Protein AF-A0A314XZY5-F1 (afdb_monomer_lite)

pLDDT: mean 74.32, std 22.96, range [25.03, 97.31]

Secondary structure (DSSP, 8-state):
-------------HHHHHHHHHHHHHHHHHHHHHHHHHHHHHHHHHHHHHHHHHHHHHHHHHHHHHHHHHHHHHHHHHHHHHHHHHHHHH-SSS-------------------------------------------------------SSGGGGT--HHHHHHHHHTT--S--TTHHHHHHHHHTT--------TTSSHHHHHHHHH-

Organism: NCBI:txid2094558

Foldseek 3Di:
DDDDDPPPPPPPPVVVVVVVVVVVCVVVVVVVVVVVVVVVVVVVVVVVVVVVVVVVVVVVVVVVVVVVVVVVVVVVVVVVVVVVVVCVVVVPDDDPDDDDDDDDDDDDDDDDDDDDDDDDDDDDDDDDDDDDDDDDPPPPPDDAQPQFDFFPVVLPADPVLNVVCVVVPNGTQFPQLRRQQNCLLVVHDDDGDDDPPRCVVVSNVNNVD

Radius of gyration: 42.94 Å; chains: 1; bounding box: 74×39×149 Å

Structure (mmCIF, N/CA/C/O backbone):
data_AF-A0A314XZY5-F1
#
_entry.id   AF-A0A314XZY5-F1
#
loop_
_atom_site.group_PDB
_atom_site.id
_atom_site.type_symbol
_atom_site.label_atom_id
_atom_site.label_alt_id
_atom_site.label_comp_id
_atom_site.label_asym_id
_atom_site.label_entity_id
_atom_site.label_seq_id
_atom_site.pdbx_PDB_ins_code
_atom_site.Cartn_x
_atom_site.Cartn_y
_atom_site.Cartn_z
_atom_site.occupancy
_atom_site.B_iso_or_equiv
_atom_site.auth_seq_id
_atom_site.auth_comp_id
_atom_site.auth_asym_id
_atom_site.auth_atom_id
_atom_site.pdbx_PDB_model_num
ATOM 1 N N . MET A 1 1 ? 26.843 -8.486 -83.726 1.00 41.34 1 MET A N 1
ATOM 2 C CA . MET A 1 1 ? 27.624 -7.363 -83.170 1.00 41.34 1 MET A CA 1
ATOM 3 C C . MET A 1 1 ? 26.879 -6.882 -81.941 1.00 41.34 1 MET A C 1
ATOM 5 O O . MET A 1 1 ? 26.007 -6.038 -82.040 1.00 41.34 1 MET A O 1
ATOM 9 N N . GLU A 1 2 ? 26.832 -7.721 -80.914 1.00 43.03 2 GLU A N 1
ATOM 10 C CA . GLU A 1 2 ? 27.848 -7.867 -79.855 1.00 43.03 2 GLU A CA 1
ATOM 11 C C . GLU A 1 2 ? 27.753 -6.745 -78.819 1.00 43.03 2 GLU A C 1
ATOM 13 O O . GLU A 1 2 ? 28.294 -5.655 -78.945 1.00 43.03 2 GLU A O 1
ATOM 18 N N . ARG A 1 3 ? 26.936 -7.109 -77.831 1.00 51.50 3 ARG A N 1
ATOM 19 C CA . ARG A 1 3 ? 26.866 -6.718 -76.430 1.00 51.50 3 ARG A CA 1
ATOM 20 C C . ARG A 1 3 ? 28.250 -6.448 -75.825 1.00 51.50 3 ARG A C 1
ATOM 22 O O . ARG A 1 3 ? 29.085 -7.344 -75.810 1.00 51.50 3 ARG A O 1
ATOM 29 N N . SER A 1 4 ? 28.418 -5.264 -75.244 1.00 47.59 4 SER A N 1
ATOM 30 C CA . SER A 1 4 ? 29.533 -4.941 -74.349 1.00 47.59 4 SER A CA 1
ATOM 31 C C . SER A 1 4 ? 28.952 -4.440 -73.031 1.00 47.59 4 SER A C 1
ATOM 33 O O . SER A 1 4 ? 28.691 -3.253 -72.859 1.00 47.59 4 SER A O 1
ATOM 35 N N . GLU A 1 5 ? 28.685 -5.380 -72.127 1.00 53.78 5 GLU A N 1
ATOM 36 C CA . GLU A 1 5 ? 28.477 -5.110 -70.706 1.00 53.78 5 GLU A CA 1
ATOM 37 C C . GLU A 1 5 ? 29.837 -4.715 -70.116 1.00 53.78 5 GLU A C 1
ATOM 39 O O . GLU A 1 5 ? 30.703 -5.565 -69.913 1.00 53.78 5 GLU A O 1
ATOM 44 N N . SER A 1 6 ? 30.061 -3.419 -69.893 1.00 44.19 6 SER A N 1
ATOM 45 C CA . SER A 1 6 ? 31.175 -2.951 -69.069 1.00 44.19 6 SER A CA 1
ATOM 46 C C . SER A 1 6 ? 30.756 -3.073 -67.610 1.00 44.19 6 SER A C 1
ATOM 48 O O . SER A 1 6 ? 30.100 -2.199 -67.051 1.00 44.19 6 SER A O 1
ATOM 50 N N . SER A 1 7 ? 31.087 -4.213 -67.020 1.00 42.88 7 SER A N 1
ATOM 51 C CA . SER A 1 7 ? 31.061 -4.432 -65.583 1.00 42.88 7 SER A CA 1
ATOM 52 C C . SER A 1 7 ? 31.983 -3.422 -64.897 1.00 42.88 7 SER A C 1
ATOM 54 O O . SER A 1 7 ? 33.205 -3.572 -64.947 1.00 42.88 7 SER A O 1
ATOM 56 N N . ASP A 1 8 ? 31.390 -2.412 -64.258 1.00 48.97 8 ASP A N 1
ATOM 57 C CA . ASP A 1 8 ? 32.036 -1.599 -63.229 1.00 48.97 8 ASP A CA 1
ATOM 58 C C . ASP A 1 8 ? 32.427 -2.532 -62.080 1.00 48.97 8 ASP A C 1
ATOM 60 O O . ASP A 1 8 ? 31.658 -2.832 -61.166 1.00 48.97 8 ASP A O 1
ATOM 64 N N . GLN A 1 9 ? 33.635 -3.076 -62.176 1.00 47.91 9 GLN A N 1
ATOM 65 C CA . GLN A 1 9 ? 34.252 -3.838 -61.112 1.00 47.91 9 GLN A CA 1
ATOM 66 C C . GLN A 1 9 ? 34.724 -2.823 -60.069 1.00 47.91 9 GLN A C 1
ATOM 68 O O . GLN A 1 9 ? 35.874 -2.387 -60.075 1.00 47.91 9 GLN A O 1
ATOM 73 N N . GLU A 1 10 ? 33.798 -2.399 -59.205 1.00 55.62 10 GLU A N 1
ATOM 74 C CA . GLU A 1 10 ? 34.084 -1.612 -58.010 1.00 55.62 10 GLU A CA 1
ATOM 75 C C . GLU A 1 10 ? 35.045 -2.427 -57.138 1.00 55.62 10 GLU A C 1
ATOM 77 O O . GLU A 1 10 ? 34.665 -3.322 -56.379 1.00 55.62 10 GLU A O 1
ATOM 82 N N . GLN A 1 11 ? 36.337 -2.169 -57.329 1.00 47.12 11 GLN A N 1
ATOM 83 C CA . GLN A 1 11 ? 37.427 -2.726 -56.553 1.00 47.12 11 GLN A CA 1
ATOM 84 C C . GLN A 1 11 ? 37.308 -2.140 -55.143 1.00 47.12 11 GLN A C 1
ATOM 86 O O . GLN A 1 11 ? 37.928 -1.130 -54.813 1.00 47.12 11 GLN A O 1
ATOM 91 N N . THR A 1 12 ? 36.446 -2.750 -54.325 1.00 64.06 12 THR A N 1
ATOM 92 C CA . THR A 1 12 ? 36.251 -2.438 -52.909 1.00 64.06 12 THR A CA 1
ATOM 93 C C . THR A 1 12 ? 37.551 -2.742 -52.176 1.00 64.06 12 THR A C 1
ATOM 95 O O . THR A 1 12 ? 37.809 -3.837 -51.681 1.00 64.06 12 THR A O 1
ATOM 98 N N . SER A 1 13 ? 38.434 -1.745 -52.192 1.00 68.31 13 SER A N 1
ATOM 99 C CA . SER A 1 13 ? 39.705 -1.751 -51.487 1.00 68.31 13 SER A CA 1
ATOM 100 C C . SER A 1 13 ? 39.420 -2.129 -50.039 1.00 68.31 13 SER A C 1
ATOM 102 O O . SER A 1 13 ? 38.599 -1.479 -49.390 1.00 68.31 13 SER A O 1
ATOM 104 N N . GLY A 1 14 ? 40.056 -3.191 -49.532 1.00 76.00 14 GLY A N 1
ATOM 105 C CA . GLY A 1 14 ? 39.803 -3.729 -48.188 1.00 76.00 14 GLY A CA 1
ATOM 106 C C . GLY A 1 14 ? 39.848 -2.669 -47.077 1.00 76.00 14 GLY A C 1
ATOM 107 O O . GLY A 1 14 ? 39.232 -2.840 -46.030 1.00 76.00 14 GLY A O 1
ATOM 108 N N . THR A 1 15 ? 40.484 -1.525 -47.335 1.00 79.31 15 THR A N 1
ATOM 109 C CA . THR A 1 15 ? 40.445 -0.314 -46.512 1.00 79.31 15 THR A CA 1
ATOM 110 C C . THR A 1 15 ? 39.027 0.205 -46.227 1.00 79.31 15 THR A C 1
ATOM 112 O O . THR A 1 15 ? 38.752 0.576 -45.090 1.00 79.31 15 THR A O 1
ATOM 115 N N . THR A 1 16 ? 38.105 0.202 -47.196 1.00 80.38 16 THR A N 1
ATOM 116 C CA . THR A 1 16 ? 36.716 0.666 -47.001 1.00 80.38 16 THR A CA 1
ATOM 117 C C . THR A 1 16 ? 35.948 -0.261 -46.059 1.00 80.38 16 THR A C 1
ATOM 119 O O . THR A 1 16 ? 35.199 0.202 -45.201 1.00 80.38 16 THR A O 1
ATOM 122 N N . VAL A 1 17 ? 36.189 -1.572 -46.156 1.00 84.38 17 VAL A N 1
ATOM 123 C CA . VAL A 1 17 ? 35.571 -2.578 -45.277 1.00 84.38 17 VAL A CA 1
ATOM 124 C C . VAL A 1 17 ? 36.105 -2.456 -43.846 1.00 84.38 17 VAL A C 1
ATOM 126 O O . VAL A 1 17 ? 35.335 -2.524 -42.885 1.00 84.38 17 VAL A O 1
ATOM 129 N N . VAL A 1 18 ? 37.409 -2.206 -43.688 1.00 89.75 18 VAL A N 1
ATOM 130 C CA . VAL A 1 18 ? 38.028 -1.952 -42.376 1.00 89.75 18 VAL A CA 1
ATOM 131 C C . VAL A 1 18 ? 37.492 -0.656 -41.761 1.00 89.75 18 VAL A C 1
ATOM 133 O O . VAL A 1 18 ? 37.160 -0.639 -40.577 1.00 89.75 18 VAL A O 1
ATOM 136 N N . LEU A 1 19 ? 37.339 0.408 -42.555 1.00 84.94 19 LEU A N 1
ATOM 137 C CA . LEU A 1 19 ? 36.814 1.689 -42.079 1.00 84.94 19 LEU A CA 1
ATOM 138 C C . LEU A 1 19 ? 35.349 1.574 -41.636 1.00 84.94 19 LEU A C 1
ATOM 140 O O . LEU A 1 19 ? 35.000 2.071 -40.568 1.00 84.94 19 LEU A O 1
ATOM 144 N N . ALA A 1 20 ? 34.513 0.871 -42.405 1.00 86.00 20 ALA A N 1
ATOM 145 C CA . ALA A 1 20 ? 33.118 0.613 -42.047 1.00 86.00 20 ALA A CA 1
ATOM 146 C C . ALA A 1 20 ? 32.988 -0.239 -40.770 1.00 86.00 20 ALA A C 1
ATOM 148 O O . ALA A 1 20 ? 32.120 0.005 -39.933 1.00 86.00 20 ALA A O 1
ATOM 149 N N . SER A 1 21 ? 33.885 -1.210 -40.581 1.00 89.00 21 SER A N 1
ATOM 150 C CA . SER A 1 21 ? 33.918 -2.032 -39.365 1.00 89.00 21 SER A CA 1
ATOM 151 C C . SER A 1 21 ? 34.359 -1.218 -38.144 1.00 89.00 21 SER A C 1
ATOM 153 O O . SER A 1 21 ? 33.808 -1.378 -37.056 1.00 89.00 21 SER A O 1
ATOM 155 N N . LEU A 1 22 ? 35.322 -0.308 -38.322 1.00 91.25 22 LEU A N 1
ATOM 156 C CA . LEU A 1 22 ? 35.823 0.564 -37.261 1.00 91.25 22 LEU A CA 1
ATOM 157 C C . LEU A 1 22 ? 34.766 1.579 -36.805 1.00 91.25 22 LEU A C 1
ATOM 159 O O . LEU A 1 22 ? 34.594 1.782 -35.604 1.00 91.25 22 LEU A O 1
ATOM 163 N N . THR A 1 23 ? 34.029 2.190 -37.737 1.00 91.56 23 THR A N 1
ATOM 164 C CA . THR A 1 23 ? 32.934 3.114 -37.396 1.00 91.56 23 THR A CA 1
ATOM 165 C C . THR A 1 23 ? 31.763 2.378 -36.749 1.00 91.56 23 THR A C 1
ATOM 167 O O . THR A 1 23 ? 31.217 2.861 -35.756 1.00 91.56 23 THR A O 1
ATOM 170 N N . GLY A 1 24 ? 31.431 1.174 -37.227 1.00 90.88 24 GLY A N 1
ATOM 171 C CA . GLY A 1 24 ? 30.440 0.299 -36.599 1.00 90.88 24 GLY A CA 1
ATOM 172 C C . GLY A 1 24 ? 30.810 -0.082 -35.163 1.00 90.88 24 GLY A C 1
ATOM 173 O O . GLY A 1 24 ? 29.967 0.003 -34.270 1.00 90.88 24 GLY A O 1
ATOM 174 N N . LEU A 1 25 ? 32.078 -0.424 -34.907 1.00 91.19 25 LEU A N 1
ATOM 175 C CA . LEU A 1 25 ? 32.571 -0.731 -33.563 1.00 91.19 25 LEU A CA 1
ATOM 176 C C . LEU A 1 25 ? 32.598 0.505 -32.655 1.00 91.19 25 LEU A C 1
ATOM 178 O O . LEU A 1 25 ? 32.278 0.391 -31.476 1.00 91.19 25 LEU A O 1
ATOM 182 N N . ALA A 1 26 ? 32.931 1.686 -33.180 1.00 93.94 26 ALA A N 1
ATOM 183 C CA . ALA A 1 26 ? 32.922 2.925 -32.405 1.00 93.94 26 ALA A CA 1
ATOM 184 C C . ALA A 1 26 ? 31.501 3.306 -31.952 1.00 93.94 26 ALA A C 1
ATOM 186 O O . ALA A 1 26 ? 31.281 3.624 -30.780 1.00 93.94 26 ALA A O 1
ATOM 187 N N . ILE A 1 27 ? 30.522 3.222 -32.857 1.00 94.12 27 ILE A N 1
ATOM 188 C CA . ILE A 1 27 ? 29.118 3.523 -32.551 1.00 94.12 27 ILE A CA 1
ATOM 189 C C . ILE A 1 27 ? 28.531 2.433 -31.646 1.00 94.12 27 ILE A C 1
ATOM 191 O O . ILE A 1 27 ? 27.960 2.738 -30.599 1.00 94.12 27 ILE A O 1
ATOM 195 N N . GLY A 1 28 ? 28.722 1.159 -31.999 1.00 92.31 28 GLY A N 1
ATOM 196 C CA . GLY A 1 28 ? 28.226 0.021 -31.224 1.00 92.31 28 GLY A CA 1
ATOM 197 C C . GLY A 1 28 ? 28.843 -0.059 -29.827 1.00 92.31 28 GLY A C 1
ATOM 198 O O . GLY A 1 28 ? 28.127 -0.242 -28.845 1.00 92.31 28 GLY A O 1
ATOM 199 N N . GLY A 1 29 ? 30.153 0.162 -29.712 1.00 93.38 29 GLY A N 1
ATOM 200 C CA . GLY A 1 29 ? 30.869 0.202 -28.439 1.00 93.38 29 GLY A CA 1
ATOM 201 C C . GLY A 1 29 ? 30.392 1.338 -27.539 1.00 93.38 29 GLY A C 1
ATOM 202 O O . GLY A 1 29 ? 30.195 1.122 -26.346 1.00 93.38 29 GLY A O 1
ATOM 203 N N . SER A 1 30 ? 30.113 2.515 -28.107 1.00 94.50 30 SER A N 1
ATOM 204 C CA . SER A 1 30 ? 29.549 3.643 -27.354 1.00 94.50 30 SER A CA 1
ATOM 205 C C . SER A 1 30 ? 28.149 3.328 -26.819 1.00 94.50 30 SER A C 1
ATOM 207 O O . SER A 1 30 ? 27.855 3.628 -25.664 1.00 94.50 30 SER A O 1
ATOM 209 N N . LEU A 1 31 ? 27.295 2.668 -27.609 1.00 94.69 31 LEU A N 1
ATOM 210 C CA . LEU A 1 31 ? 25.958 2.259 -27.163 1.00 94.69 31 LEU A CA 1
ATOM 211 C C . LEU A 1 31 ? 26.024 1.219 -26.039 1.00 94.69 31 LEU A C 1
ATOM 213 O O . LEU A 1 31 ? 25.351 1.373 -25.022 1.00 94.69 31 LEU A O 1
ATOM 217 N N . VAL A 1 32 ? 26.868 0.194 -26.184 1.00 95.31 32 VAL A N 1
ATOM 218 C CA . VAL A 1 32 ? 27.054 -0.838 -25.151 1.00 95.31 32 VAL A CA 1
ATOM 219 C C . VAL A 1 32 ? 27.622 -0.231 -23.868 1.00 95.31 32 VAL A C 1
ATOM 221 O O . VAL A 1 32 ? 27.142 -0.544 -22.779 1.00 95.31 32 VAL A O 1
ATOM 224 N N . ALA A 1 33 ? 28.589 0.683 -23.982 1.00 95.06 33 ALA A N 1
ATOM 225 C CA . ALA A 1 33 ? 29.145 1.395 -22.837 1.00 95.06 33 ALA A CA 1
ATOM 226 C C . ALA A 1 33 ? 28.085 2.247 -22.120 1.00 95.06 33 ALA A C 1
ATOM 228 O O . ALA A 1 33 ? 28.002 2.213 -20.894 1.00 95.06 33 ALA A O 1
ATOM 229 N N . MET A 1 34 ? 27.233 2.957 -22.865 1.00 95.25 34 MET A N 1
ATOM 230 C CA . MET A 1 34 ? 26.149 3.768 -22.297 1.00 95.25 34 MET A CA 1
ATOM 231 C C . MET A 1 34 ? 25.093 2.908 -21.594 1.00 95.25 34 MET A C 1
ATOM 233 O O . MET A 1 34 ? 24.655 3.250 -20.494 1.00 95.25 34 MET A O 1
ATOM 237 N N . ILE A 1 35 ? 24.730 1.761 -22.176 1.00 96.00 35 ILE A N 1
ATOM 238 C CA . ILE A 1 35 ? 23.823 0.795 -21.542 1.00 96.00 35 ILE A CA 1
ATOM 239 C C . ILE A 1 35 ? 24.449 0.271 -20.243 1.00 96.00 35 ILE A C 1
ATOM 241 O O . ILE A 1 35 ? 23.809 0.327 -19.192 1.00 96.00 35 ILE A O 1
ATOM 245 N N . GLY A 1 36 ? 25.715 -0.153 -20.276 1.00 96.19 36 GLY A N 1
ATOM 246 C CA . GLY A 1 36 ? 26.431 -0.637 -19.093 1.00 96.19 36 GLY A CA 1
ATOM 247 C C . GLY A 1 36 ? 26.540 0.413 -17.985 1.00 96.19 36 GLY A C 1
ATOM 248 O O . GLY A 1 36 ? 26.274 0.115 -16.821 1.00 96.19 36 GLY A O 1
ATOM 249 N N . PHE A 1 37 ? 26.849 1.661 -18.340 1.00 95.88 37 PHE A N 1
ATOM 250 C CA . PHE A 1 37 ? 26.909 2.770 -17.390 1.00 95.88 37 PHE A CA 1
ATOM 251 C C . PHE A 1 37 ? 25.542 3.070 -16.764 1.00 95.88 37 PHE A C 1
ATOM 253 O O . PHE A 1 37 ? 25.465 3.285 -15.557 1.00 95.88 37 PHE A O 1
ATOM 260 N N . SER A 1 38 ? 24.454 3.028 -17.542 1.00 95.00 38 SER A N 1
ATOM 261 C CA . SER A 1 38 ? 23.099 3.253 -17.018 1.00 95.00 38 SER A CA 1
ATOM 262 C C . SER A 1 38 ? 22.677 2.185 -16.002 1.00 95.00 38 SER A C 1
ATOM 264 O O . SER A 1 38 ? 22.103 2.515 -14.963 1.00 95.00 38 SER A O 1
ATOM 266 N N . ILE A 1 39 ? 23.035 0.919 -16.247 1.00 96.62 39 ILE A N 1
ATOM 267 C CA . ILE A 1 39 ? 22.778 -0.190 -15.320 1.00 96.62 39 ILE A CA 1
ATOM 268 C C . ILE A 1 39 ? 23.612 -0.011 -14.051 1.00 96.62 39 ILE A C 1
ATOM 270 O O . ILE A 1 39 ? 23.078 -0.108 -12.948 1.00 96.62 39 ILE A O 1
ATOM 274 N N . LEU A 1 40 ? 24.902 0.306 -14.191 1.00 95.50 40 LEU A N 1
ATOM 275 C CA . LEU A 1 40 ? 25.786 0.527 -13.048 1.00 95.50 40 LEU A CA 1
ATOM 276 C C . LEU A 1 40 ? 25.313 1.706 -12.184 1.00 95.50 40 LEU A C 1
ATOM 278 O O . LEU A 1 40 ? 25.268 1.594 -10.959 1.00 95.50 40 LEU A O 1
ATOM 282 N N . ALA A 1 41 ? 24.906 2.807 -12.817 1.00 95.69 41 ALA A N 1
ATOM 283 C CA . ALA A 1 41 ? 24.340 3.967 -12.140 1.00 95.69 41 ALA A CA 1
ATOM 284 C C . ALA A 1 41 ? 23.023 3.623 -11.431 1.00 95.69 41 ALA A C 1
ATOM 286 O O . ALA A 1 41 ? 22.834 4.009 -10.280 1.00 95.69 41 ALA A O 1
ATOM 287 N N . SER A 1 42 ? 22.136 2.856 -12.074 1.00 97.12 42 SER A N 1
ATOM 288 C CA 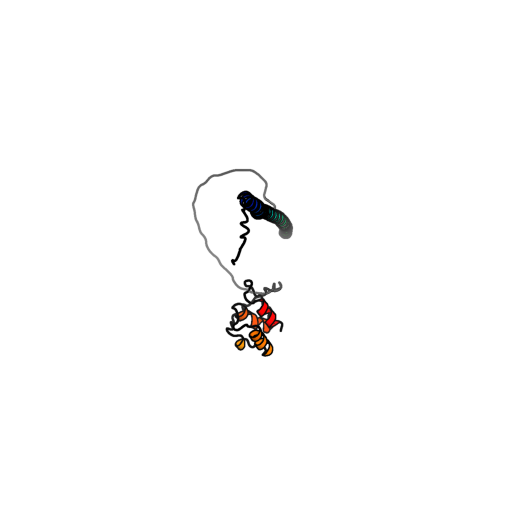. SER A 1 42 ? 20.884 2.400 -11.464 1.00 97.12 42 SER A CA 1
ATOM 289 C C . SER A 1 42 ? 21.140 1.552 -10.217 1.00 97.12 42 SER A C 1
ATOM 291 O O . SER A 1 42 ? 20.580 1.840 -9.162 1.00 97.12 42 SER A O 1
ATOM 293 N N . VAL A 1 43 ? 22.047 0.573 -10.289 1.00 97.31 43 VAL A N 1
ATOM 294 C CA . VAL A 1 43 ? 22.411 -0.269 -9.139 1.00 97.31 43 VAL A CA 1
ATOM 295 C C . VAL A 1 43 ? 23.020 0.571 -8.015 1.00 97.31 43 VAL A C 1
ATOM 297 O O . VAL A 1 43 ? 22.626 0.421 -6.860 1.00 97.31 43 VAL A O 1
ATOM 300 N N . ALA A 1 44 ? 23.931 1.495 -8.330 1.00 94.62 44 ALA A N 1
ATOM 301 C CA . ALA A 1 44 ? 24.534 2.378 -7.334 1.00 94.62 44 ALA A CA 1
ATOM 302 C C . ALA A 1 44 ? 23.493 3.279 -6.646 1.00 94.62 44 ALA A C 1
ATOM 304 O O . ALA A 1 44 ? 23.525 3.439 -5.425 1.00 94.62 44 ALA A O 1
ATOM 305 N N . LEU A 1 45 ? 22.535 3.822 -7.403 1.00 92.31 45 LEU A N 1
ATOM 306 C CA . LEU A 1 45 ? 21.426 4.606 -6.858 1.00 92.31 45 LEU A CA 1
ATOM 307 C C . LEU A 1 45 ? 20.497 3.753 -5.989 1.00 92.31 45 LEU A C 1
ATOM 309 O O . LEU A 1 45 ? 20.080 4.205 -4.926 1.00 92.31 45 LEU A O 1
ATOM 313 N N . VAL A 1 46 ? 20.200 2.513 -6.382 1.00 94.50 46 VAL A N 1
ATOM 314 C CA . VAL A 1 46 ? 19.406 1.585 -5.560 1.00 94.50 46 VAL A CA 1
ATOM 315 C C . VAL A 1 46 ? 20.119 1.282 -4.240 1.00 94.50 46 VAL A C 1
ATOM 317 O O . VAL A 1 46 ? 19.497 1.338 -3.184 1.00 94.50 46 VAL A O 1
ATOM 320 N N . LEU A 1 47 ? 21.430 1.041 -4.262 1.00 92.12 47 LEU A N 1
ATOM 321 C CA . LEU A 1 47 ? 22.202 0.810 -3.038 1.00 92.12 47 LEU A CA 1
ATOM 322 C C . LEU A 1 47 ? 22.253 2.054 -2.138 1.00 92.12 47 LEU A C 1
ATOM 324 O O . LEU A 1 47 ? 22.108 1.945 -0.920 1.00 92.12 47 LEU A O 1
ATOM 328 N N . LEU A 1 48 ? 22.412 3.243 -2.724 1.00 92.06 48 LEU A N 1
ATOM 329 C CA . LEU A 1 48 ? 22.409 4.500 -1.976 1.00 92.06 48 LEU A CA 1
ATOM 330 C C . LEU A 1 48 ? 21.036 4.784 -1.349 1.00 92.06 48 LEU A C 1
ATOM 332 O O . LEU A 1 48 ? 20.950 5.120 -0.168 1.00 92.06 48 LEU A O 1
ATOM 336 N N . THR A 1 49 ? 19.964 4.625 -2.126 1.00 94.56 49 THR A N 1
ATOM 337 C CA . THR A 1 49 ? 18.586 4.832 -1.658 1.00 94.56 49 THR A CA 1
ATOM 338 C C . THR A 1 49 ? 18.196 3.816 -0.590 1.00 94.56 49 THR A C 1
ATOM 340 O O . THR A 1 49 ? 17.605 4.211 0.410 1.00 94.56 49 THR A O 1
ATOM 343 N N . ALA A 1 50 ? 18.587 2.546 -0.726 1.00 93.00 50 ALA A N 1
ATOM 344 C CA . ALA A 1 50 ? 18.342 1.520 0.286 1.00 93.00 50 ALA A CA 1
ATOM 345 C C . ALA A 1 50 ? 18.969 1.885 1.645 1.00 93.00 50 ALA A C 1
ATOM 347 O O . ALA A 1 50 ? 18.288 1.845 2.670 1.00 93.00 50 ALA A O 1
ATOM 348 N N . ASN A 1 51 ? 20.235 2.318 1.653 1.00 92.38 51 ASN A N 1
ATOM 349 C CA . ASN A 1 51 ? 20.919 2.749 2.876 1.00 92.38 51 ASN A CA 1
ATOM 350 C C . ASN A 1 51 ? 20.298 4.021 3.480 1.00 92.38 51 ASN A C 1
ATOM 352 O O . ASN A 1 51 ? 20.186 4.135 4.701 1.00 92.38 51 ASN A O 1
ATOM 356 N N . LEU A 1 52 ? 19.857 4.964 2.642 1.00 88.75 52 LEU A N 1
ATOM 357 C CA . LEU A 1 52 ? 19.197 6.188 3.096 1.00 88.75 52 LEU A CA 1
ATOM 358 C C . LEU A 1 52 ? 17.814 5.907 3.706 1.00 88.75 52 LEU A C 1
ATOM 360 O O . LEU A 1 52 ? 17.491 6.460 4.753 1.00 88.75 52 LEU A O 1
ATOM 364 N N . ILE A 1 53 ? 17.014 5.025 3.097 1.00 91.69 53 ILE A N 1
ATOM 365 C CA . ILE A 1 53 ? 15.701 4.613 3.622 1.00 91.69 53 ILE A CA 1
ATOM 366 C C . ILE A 1 53 ? 15.865 3.916 4.972 1.00 91.69 53 ILE A C 1
ATOM 368 O O . ILE A 1 53 ? 15.120 4.215 5.906 1.00 91.69 53 ILE A O 1
ATOM 372 N N . LEU A 1 54 ? 16.856 3.027 5.097 1.00 87.25 54 LEU A N 1
ATOM 373 C CA . LEU A 1 54 ? 17.152 2.358 6.361 1.00 87.25 54 LEU A CA 1
ATOM 374 C C . LEU A 1 54 ? 17.492 3.376 7.460 1.00 87.25 54 LEU A C 1
ATOM 376 O O . LEU A 1 54 ? 16.984 3.272 8.576 1.00 87.25 54 LEU A O 1
ATOM 380 N N . LEU A 1 55 ? 18.294 4.393 7.128 1.00 90.38 55 LEU A N 1
ATOM 381 C CA . LEU A 1 55 ? 18.635 5.475 8.049 1.00 90.38 55 LEU A CA 1
ATOM 382 C C . LEU A 1 55 ? 17.403 6.303 8.442 1.00 90.38 55 LEU A C 1
ATOM 384 O O . LEU A 1 55 ? 17.227 6.604 9.620 1.00 90.38 55 LEU A O 1
ATOM 388 N N . LEU A 1 56 ? 16.526 6.637 7.490 1.00 90.19 56 LEU A N 1
ATOM 389 C CA . LEU A 1 56 ? 15.289 7.367 7.785 1.00 90.19 56 LEU A CA 1
ATOM 390 C C . LEU A 1 56 ? 14.354 6.568 8.693 1.00 90.19 56 LEU A C 1
ATOM 392 O O . LEU A 1 56 ? 13.801 7.133 9.637 1.00 90.19 56 LEU A O 1
ATOM 396 N N . PHE A 1 57 ? 14.202 5.266 8.450 1.00 93.62 57 PHE A N 1
ATOM 397 C CA . PHE A 1 57 ? 13.399 4.399 9.307 1.00 93.62 57 PHE A CA 1
ATOM 398 C C . PHE A 1 57 ? 13.991 4.306 10.717 1.00 93.62 57 PHE A C 1
ATOM 400 O O . PHE A 1 57 ? 13.259 4.422 11.697 1.00 93.62 57 PHE A O 1
ATOM 407 N N . ALA A 1 58 ? 15.317 4.183 10.831 1.00 91.62 58 ALA A N 1
ATOM 408 C CA . ALA A 1 58 ? 16.005 4.200 12.117 1.00 91.62 58 ALA A CA 1
ATOM 409 C C . ALA A 1 58 ? 15.815 5.536 12.860 1.00 91.62 58 ALA A C 1
ATOM 411 O O . ALA A 1 58 ? 15.514 5.532 14.053 1.00 91.62 58 ALA A O 1
ATOM 412 N N . CYS A 1 59 ? 15.915 6.676 12.168 1.00 93.94 59 CYS A N 1
ATOM 413 C CA . CYS A 1 59 ? 15.633 7.990 12.748 1.00 93.94 59 CYS A CA 1
ATOM 414 C C . CYS A 1 59 ? 14.177 8.112 13.208 1.00 93.94 59 CYS A C 1
ATOM 416 O O . CYS A 1 59 ? 13.934 8.573 14.319 1.00 93.94 59 CYS A O 1
ATOM 418 N N . PHE A 1 60 ? 13.211 7.685 12.393 1.00 93.06 60 PHE A N 1
ATOM 419 C CA . PHE A 1 60 ? 11.798 7.722 12.765 1.00 93.06 60 PHE A CA 1
ATOM 420 C C . PHE A 1 60 ? 11.507 6.823 13.970 1.00 93.06 60 PHE A C 1
ATOM 422 O O . PHE A 1 60 ? 10.831 7.252 14.901 1.00 93.06 60 PHE A O 1
ATOM 429 N N . ALA A 1 61 ? 12.072 5.614 14.001 1.00 93.12 61 ALA A N 1
ATOM 430 C CA . ALA A 1 61 ? 11.959 4.709 15.139 1.00 93.12 61 ALA A CA 1
ATOM 431 C C . ALA A 1 61 ? 12.574 5.316 16.408 1.00 93.12 61 ALA A C 1
ATOM 433 O O . ALA A 1 61 ? 11.978 5.234 17.478 1.00 93.12 61 ALA A O 1
ATOM 434 N N . PHE A 1 62 ? 13.727 5.978 16.293 1.00 95.81 62 PHE A N 1
ATOM 435 C CA . PHE A 1 62 ? 14.375 6.652 17.416 1.00 95.81 62 PHE A CA 1
ATOM 436 C C . PHE A 1 62 ? 13.548 7.835 17.938 1.00 95.81 62 PHE A C 1
ATOM 438 O O . PHE A 1 62 ? 13.317 7.950 19.140 1.00 95.81 62 PHE A O 1
ATOM 445 N N . VAL A 1 63 ? 13.040 8.685 17.042 1.00 95.19 63 VAL A N 1
ATOM 446 C CA . VAL A 1 63 ? 12.158 9.807 17.400 1.00 95.19 63 VAL A CA 1
ATOM 447 C C . VAL A 1 63 ? 10.857 9.298 18.024 1.00 95.19 63 VAL A C 1
ATOM 449 O O . VAL A 1 63 ? 10.424 9.823 19.050 1.00 95.19 63 VAL A O 1
ATOM 452 N N . GLY A 1 64 ? 10.265 8.244 17.459 1.00 92.62 64 GLY A N 1
ATOM 453 C CA . GLY A 1 64 ? 9.081 7.582 18.000 1.00 92.62 64 GLY A CA 1
ATOM 454 C C . GLY A 1 64 ? 9.325 6.999 19.393 1.00 92.62 64 GLY A C 1
ATOM 455 O O . GLY A 1 64 ? 8.502 7.191 20.285 1.00 92.62 64 GLY A O 1
ATOM 456 N N . ALA A 1 65 ? 10.478 6.364 19.617 1.00 95.38 65 ALA A N 1
ATOM 457 C CA . ALA A 1 65 ? 10.862 5.834 20.923 1.00 95.38 65 ALA A CA 1
ATOM 458 C C . ALA A 1 65 ? 11.035 6.946 21.969 1.00 95.38 65 ALA A C 1
ATOM 460 O O . ALA A 1 65 ? 10.511 6.825 23.077 1.00 95.38 65 ALA A O 1
ATOM 461 N N . ILE A 1 66 ? 11.704 8.052 21.617 1.00 96.44 66 ILE A N 1
ATOM 462 C CA . ILE A 1 66 ? 11.844 9.210 22.513 1.00 96.44 66 ILE A CA 1
ATOM 463 C C . ILE A 1 66 ? 10.469 9.799 22.841 1.00 96.44 66 ILE A C 1
ATOM 465 O O . ILE A 1 66 ? 10.158 10.008 24.012 1.00 96.44 66 ILE A O 1
ATOM 469 N N . SER A 1 67 ? 9.631 10.038 21.830 1.00 94.31 67 SER A N 1
ATOM 470 C CA . SER A 1 67 ? 8.286 10.587 22.024 1.00 94.31 67 SER A CA 1
ATOM 471 C C . SER A 1 67 ? 7.424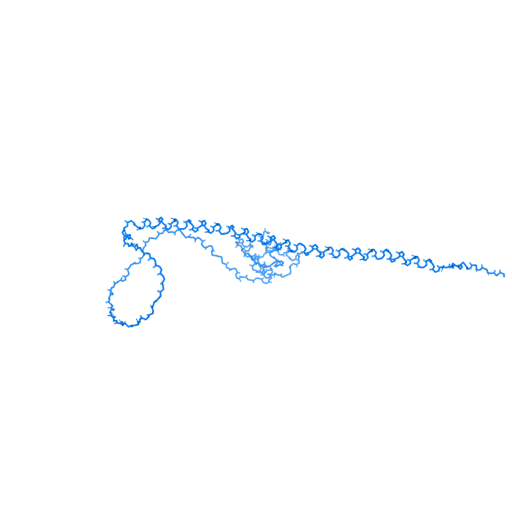 9.686 22.916 1.00 94.31 67 SER A C 1
ATOM 473 O O . SER A 1 67 ? 6.782 10.180 23.845 1.00 94.31 67 SER A O 1
ATOM 475 N N . GLY A 1 68 ? 7.466 8.370 22.693 1.00 96.00 68 GLY A N 1
ATOM 476 C CA . GLY A 1 68 ? 6.751 7.392 23.509 1.00 96.00 68 GLY A CA 1
ATOM 477 C C . GLY A 1 68 ? 7.235 7.364 24.958 1.00 96.00 68 GLY A C 1
ATOM 478 O O . GLY A 1 68 ? 6.417 7.363 25.876 1.00 96.00 68 GLY A O 1
ATOM 479 N N . PHE A 1 69 ? 8.551 7.412 25.186 1.00 95.56 69 PHE A N 1
ATOM 480 C CA . PHE A 1 69 ? 9.107 7.428 26.539 1.00 95.56 69 PHE A CA 1
ATOM 481 C C . PHE A 1 69 ? 8.740 8.708 27.300 1.00 95.56 69 PHE A C 1
ATOM 483 O O . PHE A 1 69 ? 8.395 8.639 28.477 1.00 95.56 69 PHE A O 1
ATOM 490 N N . VAL A 1 70 ? 8.741 9.870 26.636 1.00 96.44 70 VAL A N 1
ATOM 491 C CA . VAL A 1 70 ? 8.315 11.145 27.243 1.00 96.44 70 VAL A CA 1
ATOM 492 C C . VAL A 1 70 ? 6.844 11.094 27.659 1.00 96.44 70 VAL A C 1
ATOM 494 O O . VAL A 1 70 ? 6.509 11.496 28.775 1.00 96.44 70 VAL A O 1
ATOM 497 N N . LEU A 1 71 ? 5.972 10.556 26.802 1.00 95.75 71 LEU A N 1
ATOM 498 C CA . LEU A 1 71 ? 4.556 10.397 27.126 1.00 95.75 71 LEU A CA 1
ATOM 499 C C . LEU A 1 71 ? 4.352 9.428 28.303 1.00 95.75 71 LEU A C 1
ATOM 501 O O . LEU A 1 71 ? 3.618 9.744 29.240 1.00 95.75 71 LEU A O 1
ATOM 505 N N . ALA A 1 72 ? 5.050 8.289 28.294 1.00 95.44 72 ALA A N 1
ATOM 506 C CA . ALA A 1 72 ? 4.991 7.302 29.370 1.00 95.44 72 ALA A CA 1
ATOM 507 C C . ALA A 1 72 ? 5.491 7.872 30.708 1.00 95.44 72 ALA A C 1
ATOM 509 O O . ALA A 1 72 ? 4.846 7.677 31.737 1.00 95.44 72 ALA A O 1
ATOM 510 N N . MET A 1 73 ? 6.596 8.626 30.700 1.00 96.00 73 MET A N 1
ATOM 511 C CA . MET A 1 73 ? 7.115 9.300 31.895 1.00 96.00 73 MET A CA 1
ATOM 512 C C . MET A 1 73 ? 6.117 10.318 32.450 1.00 96.00 73 MET A C 1
ATOM 514 O O . MET A 1 73 ? 5.896 10.355 33.659 1.00 96.00 73 MET A O 1
ATOM 518 N N . GLY A 1 74 ? 5.467 11.105 31.587 1.00 95.62 74 GLY A N 1
ATOM 519 C CA . GLY A 1 74 ? 4.435 12.056 32.007 1.00 95.62 74 GLY A CA 1
ATOM 520 C C . GLY A 1 74 ? 3.244 11.371 32.683 1.00 95.62 74 GLY A C 1
ATOM 521 O O . GLY A 1 74 ? 2.800 11.797 33.753 1.00 95.62 74 GLY A O 1
ATOM 522 N N . MET A 1 75 ? 2.757 10.274 32.099 1.00 94.50 75 MET A N 1
ATOM 523 C CA . MET A 1 75 ? 1.674 9.486 32.694 1.00 94.50 75 MET A CA 1
ATOM 524 C C . MET A 1 75 ? 2.095 8.831 34.014 1.00 94.50 75 MET A C 1
ATOM 526 O O . MET A 1 75 ? 1.335 8.878 34.979 1.00 94.50 75 MET A O 1
ATOM 530 N N . ALA A 1 76 ? 3.311 8.286 34.099 1.00 95.38 76 ALA A N 1
ATOM 531 C CA . ALA A 1 76 ? 3.832 7.681 35.323 1.00 95.38 76 ALA A CA 1
ATOM 532 C C . ALA A 1 76 ? 3.953 8.706 36.463 1.00 95.38 76 ALA A C 1
ATOM 534 O O . ALA A 1 76 ? 3.473 8.454 37.566 1.00 95.38 76 ALA A O 1
ATOM 535 N N . LEU A 1 77 ? 4.513 9.889 36.188 1.00 94.69 77 LEU A N 1
ATOM 536 C CA . LEU A 1 77 ? 4.584 10.995 37.150 1.00 94.69 77 LEU A CA 1
ATOM 537 C C . LEU A 1 77 ? 3.187 11.425 37.610 1.00 94.69 77 LEU A C 1
ATOM 539 O O . LEU A 1 77 ? 2.956 11.578 38.806 1.00 94.69 77 LEU A O 1
ATOM 543 N N . THR A 1 78 ? 2.237 11.554 36.680 1.00 93.44 78 THR A N 1
ATOM 544 C CA . THR A 1 78 ? 0.842 11.886 37.011 1.00 93.44 78 THR A CA 1
ATOM 545 C C . THR A 1 78 ? 0.208 10.813 37.899 1.00 93.44 78 THR A C 1
ATOM 547 O O . THR A 1 78 ? -0.473 11.145 38.869 1.00 93.44 78 THR A O 1
ATOM 550 N N . GLY A 1 79 ? 0.469 9.534 37.618 1.00 94.12 79 GLY A N 1
ATOM 551 C CA . GLY A 1 79 ? 0.012 8.411 38.431 1.00 94.12 79 GLY A CA 1
ATOM 552 C C . GLY A 1 79 ? 0.588 8.429 39.849 1.00 94.12 79 GLY A C 1
A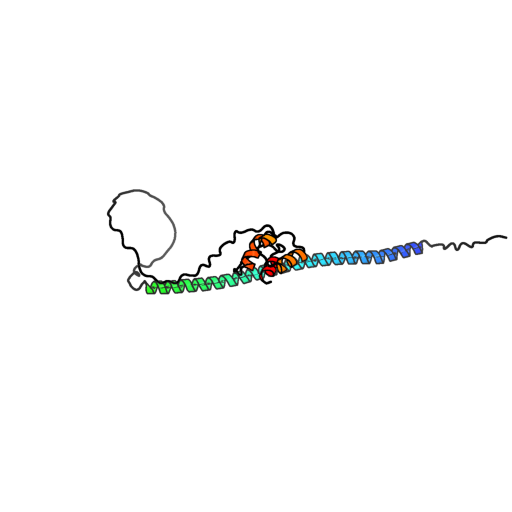TOM 553 O O . GLY A 1 79 ? -0.164 8.295 40.811 1.00 94.12 79 GLY A O 1
ATOM 554 N N . VAL A 1 80 ? 1.896 8.663 40.001 1.00 93.19 80 VAL A N 1
ATOM 555 C CA . VAL A 1 80 ? 2.559 8.726 41.319 1.00 93.19 80 VAL A CA 1
ATOM 556 C C . VAL A 1 80 ? 2.043 9.904 42.149 1.00 93.19 80 VAL A C 1
ATOM 558 O O . VAL A 1 80 ? 1.729 9.732 43.325 1.00 93.19 80 VAL A O 1
ATOM 561 N N . LEU A 1 81 ? 1.863 11.078 41.538 1.00 88.62 81 LEU A N 1
ATOM 562 C CA . LEU A 1 81 ? 1.305 12.249 42.224 1.00 88.62 81 LEU A CA 1
ATOM 563 C C . LEU A 1 81 ? -0.167 12.043 42.629 1.00 88.62 81 LEU A C 1
ATOM 565 O O . LEU A 1 81 ? -0.594 12.498 43.692 1.00 88.62 81 LEU A O 1
ATOM 569 N N . MET A 1 82 ? -0.957 11.338 41.810 1.00 89.00 82 MET A N 1
ATOM 570 C CA . MET A 1 82 ? -2.327 10.952 42.172 1.00 89.00 82 MET A CA 1
ATOM 571 C C . MET A 1 82 ? -2.357 9.944 43.325 1.00 89.00 82 MET A C 1
ATOM 573 O O . MET A 1 82 ? -3.193 10.073 44.221 1.00 89.00 82 MET A O 1
ATOM 577 N N . LEU A 1 83 ? -1.433 8.979 43.343 1.00 85.56 83 LEU A N 1
ATOM 578 C CA . LEU A 1 83 ? -1.289 8.022 44.441 1.00 85.56 83 LEU A CA 1
ATOM 579 C C . LEU A 1 83 ? -0.923 8.721 45.752 1.00 85.56 83 LEU A C 1
ATOM 581 O O . LEU A 1 83 ? -1.515 8.408 46.782 1.00 85.56 83 LEU A O 1
ATOM 585 N N . GLU A 1 84 ? -0.028 9.709 45.719 1.00 81.06 84 GLU A N 1
ATOM 586 C CA . GLU A 1 84 ? 0.330 10.503 46.899 1.00 81.06 84 GLU A CA 1
ATOM 587 C C . GLU A 1 84 ? -0.893 11.241 47.473 1.00 81.06 84 GLU A C 1
ATOM 589 O O . GLU A 1 84 ? -1.151 11.190 48.679 1.00 81.06 84 GLU A O 1
ATOM 594 N N . ARG A 1 85 ? -1.730 11.839 46.611 1.00 81.62 85 ARG A N 1
ATOM 595 C CA . ARG A 1 85 ? -2.981 12.487 47.042 1.00 81.62 85 ARG A CA 1
ATOM 596 C C . ARG A 1 85 ? -4.027 11.509 47.570 1.00 81.62 85 ARG A C 1
ATOM 598 O O . ARG A 1 85 ? -4.739 11.841 48.518 1.00 81.62 85 ARG A O 1
ATOM 605 N N . MET A 1 86 ? -4.115 10.311 46.997 1.00 82.94 86 MET A N 1
ATOM 606 C CA . MET A 1 86 ? -4.970 9.237 47.511 1.00 82.94 86 MET A CA 1
ATOM 607 C C . MET A 1 86 ? -4.503 8.762 48.889 1.00 82.94 86 MET A C 1
ATOM 609 O O . MET A 1 86 ? -5.323 8.615 49.797 1.00 82.94 86 MET A O 1
ATOM 613 N N . PHE A 1 87 ? -3.192 8.603 49.081 1.00 75.88 87 PHE A N 1
ATOM 614 C CA . PHE A 1 87 ? -2.616 8.219 50.367 1.00 75.88 87 PHE A CA 1
ATOM 615 C C . PHE A 1 87 ? -2.838 9.291 51.432 1.00 75.88 87 PHE A C 1
ATOM 617 O O . PHE A 1 87 ? -3.109 8.954 52.575 1.00 75.88 87 PHE A O 1
ATOM 624 N N . GLN A 1 88 ? -2.815 10.576 51.074 1.00 70.12 88 GLN A N 1
ATOM 625 C CA . GLN A 1 88 ? -3.163 11.662 51.995 1.00 70.12 88 GLN A CA 1
ATOM 626 C C . GLN A 1 88 ? -4.654 11.669 52.364 1.00 70.12 88 GLN A C 1
ATOM 628 O O . GLN A 1 88 ? -5.012 11.969 53.502 1.00 70.12 88 GLN A O 1
ATOM 633 N N . LYS A 1 89 ? -5.529 11.310 51.417 1.00 70.00 89 LYS A N 1
ATOM 634 C CA . LYS A 1 89 ? -6.980 11.259 51.631 1.00 70.00 89 LYS A CA 1
ATOM 635 C C . LYS A 1 89 ? -7.422 10.040 52.454 1.00 70.00 89 LYS A C 1
ATOM 637 O O . LYS A 1 89 ? -8.387 10.152 53.202 1.00 70.00 89 LYS A O 1
ATOM 642 N N . CYS A 1 90 ? -6.697 8.920 52.378 1.00 59.06 90 CYS A N 1
ATOM 643 C CA . CYS A 1 90 ? -6.883 7.751 53.254 1.00 59.06 90 CYS A CA 1
ATOM 644 C C . CYS A 1 90 ? -6.038 7.800 54.544 1.00 59.06 90 CYS A C 1
ATOM 646 O O . CYS A 1 90 ? -6.432 7.229 55.554 1.00 59.06 90 CYS A O 1
ATOM 648 N N . GLY A 1 91 ? -4.901 8.496 54.542 1.00 56.34 91 GLY A N 1
ATOM 649 C CA . GLY A 1 91 ? -3.904 8.534 55.621 1.00 56.34 91 GLY A CA 1
ATOM 650 C C . GLY A 1 91 ? -4.212 9.501 56.766 1.00 56.34 91 GLY A C 1
ATOM 651 O O . GLY A 1 91 ? -3.368 9.710 57.635 1.00 56.34 91 GLY A O 1
ATOM 652 N N . GLY A 1 92 ? -5.420 10.069 56.808 1.00 53.78 92 GLY A N 1
ATOM 653 C CA . GLY A 1 92 ? -5.899 10.930 57.895 1.00 53.78 92 GLY A CA 1
ATOM 654 C C . GLY A 1 92 ? -6.086 10.234 59.251 1.00 53.78 92 GLY A C 1
ATOM 655 O O . GLY A 1 92 ? -6.524 10.880 60.195 1.00 53.78 92 GLY A O 1
ATOM 656 N N . THR A 1 93 ? -5.756 8.947 59.391 1.00 50.69 93 THR A N 1
ATOM 657 C CA . THR A 1 93 ? -5.649 8.278 60.698 1.00 50.69 93 THR A CA 1
ATOM 658 C C . THR A 1 93 ? -4.473 7.294 60.720 1.00 50.69 93 THR A C 1
ATOM 660 O O . THR A 1 93 ? -4.552 6.178 60.227 1.00 50.69 93 THR A O 1
ATOM 663 N N . SER A 1 94 ? -3.372 7.741 61.333 1.00 50.12 94 SER A N 1
ATOM 664 C CA . SER A 1 94 ? -2.380 6.925 62.052 1.00 50.12 94 SER A CA 1
ATOM 665 C C . SER A 1 94 ? -1.708 5.747 61.321 1.00 50.12 94 SER A C 1
ATOM 667 O O . SER A 1 94 ? -2.002 4.597 61.629 1.00 50.12 94 SER A O 1
ATOM 669 N N . LEU A 1 95 ? -0.695 5.989 60.472 1.00 50.25 95 LEU A N 1
ATOM 670 C CA . LEU A 1 95 ? 0.307 4.941 60.164 1.00 50.25 95 LEU A CA 1
ATOM 671 C C . LEU A 1 95 ? 1.703 5.462 59.762 1.00 50.25 95 LEU A C 1
ATOM 673 O O . LEU A 1 95 ? 2.405 4.852 58.966 1.00 50.25 95 LEU A O 1
ATOM 677 N N . LEU A 1 96 ? 2.157 6.572 60.350 1.00 50.31 96 LEU A N 1
ATOM 678 C CA . LEU A 1 96 ? 3.583 6.928 60.350 1.00 50.31 96 LEU A CA 1
ATOM 679 C C . LEU A 1 96 ? 4.139 6.833 61.770 1.00 50.31 96 LEU A C 1
ATOM 681 O O . LEU A 1 96 ? 4.297 7.823 62.479 1.00 50.31 96 LEU A O 1
ATOM 685 N N . ARG A 1 97 ? 4.446 5.600 62.174 1.00 44.34 97 ARG A N 1
ATOM 686 C CA . ARG A 1 97 ? 5.450 5.316 63.201 1.00 44.34 97 ARG A CA 1
ATOM 687 C C . ARG A 1 97 ? 6.190 4.038 62.836 1.00 44.34 97 ARG A C 1
ATOM 689 O O . ARG A 1 97 ? 5.849 2.991 63.351 1.00 44.34 97 ARG A O 1
ATOM 696 N N . PHE A 1 98 ? 7.172 4.154 61.952 1.00 39.62 98 PHE A N 1
ATOM 697 C CA . PHE A 1 98 ? 8.364 3.299 61.844 1.00 39.62 98 PHE A CA 1
ATOM 698 C C . PHE A 1 98 ? 9.280 4.050 60.859 1.00 39.62 98 PHE A C 1
ATOM 700 O O . PHE A 1 98 ? 8.908 4.232 59.707 1.00 39.62 98 PHE A O 1
ATOM 707 N N . GLY A 1 99 ? 10.301 4.789 61.311 1.00 36.28 99 GLY A N 1
ATOM 708 C CA . GLY A 1 99 ? 11.558 4.252 61.854 1.00 36.28 99 GLY A CA 1
ATOM 709 C C . GLY A 1 99 ? 12.395 3.771 60.662 1.00 36.28 99 GLY A C 1
ATOM 710 O O . GLY A 1 99 ? 12.090 2.712 60.140 1.00 36.28 99 GLY A O 1
ATOM 711 N N . SER A 1 100 ? 13.158 4.647 59.994 1.00 37.50 100 SER A N 1
ATOM 712 C CA . SER A 1 100 ? 14.581 4.960 60.263 1.00 37.50 100 SER A CA 1
ATOM 713 C C . SER A 1 100 ? 15.505 3.740 60.158 1.00 37.50 100 SER A C 1
ATOM 715 O O . SER A 1 100 ? 15.210 2.717 60.761 1.00 37.50 100 SER A O 1
ATOM 717 N N . GLU A 1 101 ? 16.635 3.946 59.467 1.00 36.22 101 GLU A N 1
ATOM 718 C CA . GLU A 1 101 ? 17.844 3.098 59.340 1.00 36.22 101 GLU A CA 1
ATOM 719 C C . GLU A 1 101 ? 17.803 2.000 58.256 1.00 36.22 101 GLU A C 1
ATOM 721 O O . GLU A 1 101 ? 16.956 1.116 58.265 1.00 36.22 101 GLU A O 1
ATOM 726 N N . THR A 1 102 ? 18.489 2.176 57.114 1.00 29.97 102 THR A N 1
ATOM 727 C CA . THR A 1 102 ? 19.944 2.115 56.789 1.00 29.97 102 THR A CA 1
ATOM 728 C C . THR A 1 102 ? 20.481 0.699 56.549 1.00 29.97 102 THR A C 1
ATOM 730 O O . THR A 1 102 ? 20.394 -0.171 57.401 1.00 29.97 102 THR A O 1
ATOM 733 N N . GLU A 1 103 ? 21.139 0.571 55.390 1.00 32.50 103 GLU A N 1
ATOM 734 C CA . GLU A 1 103 ? 22.333 -0.251 55.127 1.00 32.50 103 GLU A CA 1
ATOM 735 C C . GLU A 1 103 ? 22.224 -1.781 54.881 1.00 32.50 103 GLU A C 1
ATOM 737 O O . GLU A 1 103 ? 22.032 -2.600 55.766 1.00 32.50 103 GLU A O 1
ATOM 742 N N . THR A 1 104 ? 22.465 -2.127 53.602 1.00 26.62 104 THR A N 1
ATOM 743 C CA . THR A 1 104 ? 23.427 -3.120 53.053 1.00 26.62 104 THR A CA 1
ATOM 744 C C . THR A 1 104 ? 23.466 -4.606 53.486 1.00 26.62 104 THR A C 1
ATOM 746 O O . THR A 1 104 ? 23.830 -4.942 54.601 1.00 26.62 104 THR A O 1
ATOM 749 N N . LEU A 1 105 ? 23.352 -5.467 52.452 1.00 28.61 105 LEU A N 1
ATOM 750 C CA . LEU A 1 105 ? 24.211 -6.627 52.090 1.00 28.61 105 LEU A CA 1
ATOM 751 C C . LEU A 1 105 ? 24.226 -7.945 52.931 1.00 28.61 105 LEU A C 1
ATOM 753 O O . LEU A 1 105 ? 25.079 -8.129 53.786 1.00 28.61 105 LEU A O 1
ATOM 757 N N . VAL A 1 106 ? 23.443 -8.929 52.433 1.00 29.89 106 VAL A N 1
ATOM 758 C CA . VAL A 1 106 ? 23.705 -10.398 52.232 1.00 29.89 106 VAL A CA 1
ATOM 759 C C . VAL A 1 106 ? 23.938 -11.332 53.471 1.00 29.89 106 VAL A C 1
ATOM 761 O O . VAL A 1 106 ? 24.053 -10.859 54.591 1.00 29.89 106 VAL A O 1
ATOM 764 N N . PRO A 1 107 ? 23.947 -12.684 53.313 1.00 41.09 107 PRO A N 1
ATOM 765 C CA . PRO A 1 107 ? 22.837 -13.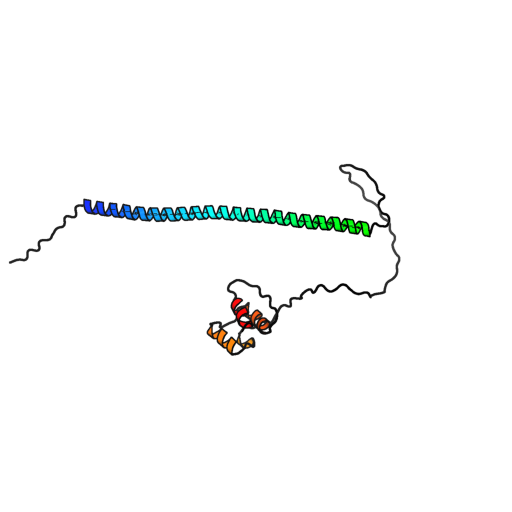635 53.553 1.00 41.09 107 PRO A CA 1
ATOM 766 C C . PRO A 1 107 ? 23.119 -14.633 54.701 1.00 41.09 107 PRO A C 1
ATOM 768 O O . PRO A 1 107 ? 24.284 -14.875 54.962 1.00 41.09 107 PRO A O 1
ATOM 771 N N . GLN A 1 108 ? 22.125 -15.344 55.263 1.00 25.38 108 GLN A N 1
ATOM 772 C CA . GLN A 1 108 ? 22.296 -16.752 55.697 1.00 25.38 108 GLN A CA 1
ATOM 773 C C . GLN A 1 108 ? 20.963 -17.523 55.757 1.00 25.38 108 GLN A C 1
ATOM 775 O O . GLN A 1 108 ? 19.909 -17.004 56.111 1.00 25.38 108 GLN A O 1
ATOM 780 N N . THR A 1 109 ? 21.087 -18.771 55.323 1.00 26.06 109 THR A N 1
ATOM 781 C CA . THR A 1 109 ? 20.158 -19.895 55.190 1.00 26.06 109 THR A CA 1
ATOM 782 C C . THR A 1 109 ? 19.801 -20.566 56.527 1.00 26.06 109 THR A C 1
ATOM 784 O O . THR A 1 109 ? 20.503 -20.369 57.510 1.00 26.06 109 THR A O 1
ATOM 787 N N . GLU A 1 110 ? 18.789 -21.455 56.466 1.00 32.38 110 GLU A N 1
ATOM 788 C CA . GLU A 1 110 ? 18.429 -22.521 57.435 1.00 32.38 110 GLU A CA 1
ATOM 789 C C . GLU A 1 110 ? 17.649 -22.052 58.690 1.00 32.38 110 GLU A C 1
ATOM 791 O O . GLU A 1 110 ? 18.005 -21.078 59.326 1.00 32.38 110 GLU A O 1
ATOM 796 N N . THR A 1 111 ? 16.535 -22.639 59.149 1.00 25.03 111 THR A N 1
ATOM 797 C CA . THR A 1 111 ? 16.028 -24.023 59.144 1.00 25.03 111 THR A CA 1
ATOM 798 C C . THR A 1 111 ? 14.507 -24.056 59.424 1.00 25.03 111 THR A C 1
ATOM 800 O O . THR A 1 111 ? 13.905 -23.090 59.883 1.00 25.03 111 THR A O 1
ATOM 803 N N . MET A 1 112 ? 13.903 -25.207 59.123 1.00 30.86 112 MET A N 1
ATOM 804 C CA . MET A 1 112 ? 12.486 -25.596 59.202 1.00 30.86 112 MET A CA 1
ATOM 805 C C . MET A 1 112 ? 12.024 -26.007 60.630 1.00 30.86 112 MET A C 1
ATOM 807 O O . MET A 1 112 ? 12.866 -26.326 61.465 1.00 30.86 112 MET A O 1
ATOM 811 N N . SER A 1 113 ? 10.695 -26.168 60.822 1.00 30.44 113 SER A N 1
ATOM 812 C CA . SER A 1 113 ? 9.928 -26.788 61.953 1.00 30.44 113 SER A CA 1
ATOM 813 C C . SER A 1 113 ? 9.300 -25.784 62.946 1.00 30.44 113 SER A C 1
ATOM 815 O O . SER A 1 113 ? 9.957 -24.818 63.303 1.00 30.44 113 SER A O 1
ATOM 817 N N . LYS A 1 114 ? 8.057 -25.863 63.458 1.00 30.58 114 LYS A N 1
ATOM 818 C CA . LYS A 1 114 ? 6.891 -26.793 63.509 1.00 30.58 114 LYS A CA 1
ATOM 819 C C . LYS A 1 114 ? 5.652 -25.900 63.801 1.00 30.58 114 LYS A C 1
ATOM 821 O O . LYS A 1 114 ? 5.796 -24.921 64.521 1.00 30.58 114 LYS A O 1
ATOM 826 N N . GLU A 1 115 ? 4.516 -26.014 63.113 1.00 27.84 115 GLU A N 1
ATOM 827 C CA . GLU A 1 115 ? 3.345 -26.878 63.399 1.00 27.84 115 GLU A CA 1
ATOM 828 C C . GLU A 1 115 ? 2.606 -26.601 64.733 1.00 27.84 115 GLU A C 1
ATOM 830 O O . GLU A 1 115 ? 3.166 -26.877 65.789 1.00 27.84 115 GLU A O 1
ATOM 835 N N . GLN A 1 116 ? 1.357 -26.091 64.642 1.00 25.50 116 GLN A N 1
ATOM 836 C CA . GLN A 1 116 ? 0.126 -26.378 65.440 1.00 25.50 116 GLN A CA 1
ATOM 837 C C . GLN A 1 116 ? -0.874 -25.193 65.314 1.00 25.50 116 GLN A C 1
ATOM 839 O O . GLN A 1 116 ? -0.545 -24.079 65.695 1.00 25.50 116 GLN A O 1
ATOM 844 N N . VAL A 1 117 ? -1.969 -25.277 64.536 1.00 30.86 117 VAL A N 1
ATOM 845 C CA . VAL A 1 117 ? -3.297 -25.922 64.756 1.00 30.86 117 VAL A CA 1
ATOM 846 C C . VAL A 1 117 ? -4.243 -25.138 65.688 1.00 30.86 117 VAL A C 1
ATOM 848 O O . VAL A 1 117 ? -4.030 -25.132 66.892 1.00 30.86 117 VAL A O 1
ATOM 851 N N . GLN A 1 118 ? -5.312 -24.566 65.097 1.00 29.94 118 GLN A N 1
ATOM 852 C CA . GLN A 1 118 ? -6.731 -24.440 65.546 1.00 29.94 118 GLN A CA 1
ATOM 853 C C . GLN A 1 118 ? -7.390 -23.316 64.713 1.00 29.94 118 GLN A C 1
ATOM 855 O O . GLN A 1 118 ? -6.978 -22.168 64.812 1.00 29.94 118 GLN A O 1
ATOM 860 N N . HIS A 1 119 ? -8.192 -23.566 63.673 1.00 30.78 119 HIS A N 1
ATOM 861 C CA . HIS A 1 119 ? -9.522 -24.196 63.557 1.00 30.78 119 HIS A CA 1
ATOM 862 C C . HIS A 1 119 ? -10.668 -23.443 64.268 1.00 30.78 119 HIS A C 1
ATOM 864 O O . HIS A 1 119 ? -10.713 -23.378 65.490 1.00 30.78 119 HIS A O 1
ATOM 870 N N . GLU A 1 120 ? -11.586 -22.960 63.415 1.00 32.84 120 GLU A N 1
ATOM 871 C CA . GLU A 1 120 ? -13.035 -22.740 63.586 1.00 32.84 120 GLU A CA 1
ATOM 872 C C . GLU A 1 120 ? -13.576 -21.708 64.589 1.00 32.84 120 GLU A C 1
ATOM 874 O O . GLU A 1 120 ? -13.405 -21.811 65.799 1.00 32.84 120 GLU A O 1
ATOM 879 N N . ASN A 1 121 ? -14.346 -20.740 64.067 1.00 32.31 121 ASN A N 1
ATOM 880 C CA . ASN A 1 121 ? -15.828 -20.701 64.063 1.00 32.31 121 ASN A CA 1
ATOM 881 C C . ASN A 1 121 ? -16.256 -19.380 63.360 1.00 32.31 121 ASN A C 1
ATOM 883 O O . ASN A 1 121 ? -15.711 -18.328 63.678 1.00 32.31 121 ASN A O 1
ATOM 887 N N . ASN A 1 122 ? -16.965 -19.401 62.217 1.00 32.91 122 ASN A N 1
ATOM 888 C CA . ASN A 1 122 ? -18.441 -19.437 62.064 1.00 32.91 122 ASN A CA 1
ATOM 889 C C . ASN A 1 122 ? -19.092 -18.202 62.749 1.00 32.91 122 ASN A C 1
ATOM 891 O O . ASN A 1 122 ? -18.782 -17.944 63.900 1.00 32.91 122 ASN A O 1
ATOM 895 N N . GLU A 1 123 ? -19.925 -17.322 62.183 1.00 39.53 123 GLU A N 1
ATOM 896 C CA . GLU A 1 123 ? -21.014 -17.321 61.182 1.00 39.53 123 GLU A CA 1
ATOM 897 C C . GLU A 1 123 ? -21.067 -15.868 60.617 1.00 39.53 123 GLU A C 1
ATOM 899 O O . GLU A 1 123 ? -20.547 -14.949 61.240 1.00 39.53 123 GLU A O 1
ATOM 904 N N . GLN A 1 124 ? -21.625 -15.497 59.464 1.00 34.22 124 GLN A N 1
ATOM 905 C CA . GLN A 1 124 ? -23.041 -15.582 59.129 1.00 34.22 124 GLN A CA 1
ATOM 906 C C . GLN A 1 124 ? -23.253 -14.896 57.767 1.00 34.22 124 GLN A C 1
ATOM 908 O O . GLN A 1 124 ? -22.723 -13.815 57.506 1.00 34.22 124 GLN A O 1
ATOM 913 N N . GLY A 1 125 ? -24.034 -15.525 56.894 1.00 31.69 125 GLY A N 1
ATOM 914 C CA . GLY A 1 125 ? -24.369 -14.996 55.577 1.00 31.69 125 GLY A CA 1
ATOM 915 C C . GLY A 1 125 ? -25.526 -13.988 55.541 1.00 31.69 125 GLY A C 1
ATOM 916 O O . GLY A 1 125 ? -26.239 -13.771 56.516 1.00 31.69 125 GLY A O 1
ATOM 917 N N . ARG A 1 126 ? -25.748 -13.511 54.307 1.00 34.44 126 ARG A N 1
ATOM 918 C CA . ARG A 1 126 ? -26.949 -12.858 53.746 1.00 34.44 126 ARG A CA 1
ATOM 919 C C . ARG A 1 126 ? -27.282 -11.451 54.256 1.00 34.44 126 ARG A C 1
ATOM 921 O O . ARG A 1 126 ? -28.047 -11.286 55.193 1.00 34.44 126 ARG A O 1
ATOM 928 N N . ALA A 1 127 ? -26.951 -10.460 53.435 1.00 39.22 127 ALA A N 1
ATOM 929 C CA . ALA A 1 127 ? -27.992 -9.722 52.720 1.00 39.22 127 ALA A CA 1
ATOM 930 C C . ALA A 1 127 ? -27.386 -9.030 51.498 1.00 39.22 127 ALA A C 1
ATOM 932 O O . ALA A 1 127 ? -26.373 -8.343 51.557 1.00 39.22 127 ALA A O 1
ATOM 933 N N . GLN A 1 128 ? -28.027 -9.294 50.378 1.00 42.56 128 GLN A N 1
ATOM 934 C CA . GLN A 1 128 ? -27.712 -8.836 49.045 1.00 42.56 128 GLN A CA 1
ATOM 935 C C . GLN A 1 128 ? -28.380 -7.472 48.820 1.00 42.56 128 GLN A C 1
ATOM 937 O O . GLN A 1 128 ? -29.515 -7.282 49.246 1.00 42.56 128 GLN A O 1
ATOM 942 N N . ASN A 1 129 ? -27.690 -6.607 48.070 1.00 41.81 129 ASN A N 1
ATOM 943 C CA . ASN A 1 129 ? -28.234 -5.565 47.193 1.00 41.81 129 ASN A CA 1
ATOM 944 C C . ASN A 1 129 ? -28.993 -4.366 47.799 1.00 41.81 129 ASN A C 1
ATOM 946 O O . ASN A 1 129 ? -30.135 -4.478 48.232 1.00 41.81 129 ASN A O 1
ATOM 950 N N . ASN A 1 130 ? -28.407 -3.168 47.650 1.00 48.75 130 ASN A N 1
ATOM 951 C CA . ASN A 1 130 ? -28.823 -2.168 46.643 1.00 48.75 130 ASN A CA 1
ATOM 952 C C . ASN A 1 130 ? -28.112 -0.820 46.876 1.00 48.75 130 ASN A C 1
ATOM 954 O O . ASN A 1 130 ? -28.324 -0.229 47.927 1.00 48.75 130 ASN A O 1
ATOM 958 N N . MET A 1 131 ? -27.337 -0.336 45.889 1.00 43.91 131 MET A N 1
ATOM 959 C CA . MET A 1 131 ? -27.130 1.084 45.500 1.00 43.91 131 MET A CA 1
ATOM 960 C C . MET A 1 131 ? -25.986 1.130 44.459 1.00 43.91 131 MET A C 1
ATOM 962 O O . MET A 1 131 ? -24.818 1.102 44.820 1.00 43.91 131 MET A O 1
ATOM 966 N N . ALA A 1 132 ? -26.237 0.871 43.174 1.00 44.72 132 ALA A N 1
ATOM 967 C CA . ALA A 1 132 ? -26.780 1.796 42.171 1.00 44.72 132 ALA A CA 1
ATOM 968 C C . ALA A 1 132 ? -25.897 3.037 41.927 1.00 44.72 132 ALA A C 1
ATOM 970 O O . ALA A 1 132 ? -25.834 3.925 42.772 1.00 44.72 132 ALA A O 1
ATOM 971 N N . GLY A 1 133 ? -25.314 3.113 40.720 1.00 42.94 133 GLY A N 1
ATOM 972 C CA . GLY A 1 133 ? -25.023 4.393 40.064 1.00 42.94 133 GLY A CA 1
ATOM 973 C C . GLY A 1 133 ? -23.589 4.648 39.594 1.00 42.94 133 GLY A C 1
ATOM 974 O O . GLY A 1 133 ? -23.043 5.692 39.929 1.00 42.94 133 GLY A O 1
ATOM 975 N N . LEU A 1 134 ? -22.998 3.770 38.780 1.00 49.19 134 LEU A N 1
ATOM 976 C CA . LEU A 1 134 ? -21.927 4.160 37.854 1.00 49.19 134 LEU A CA 1
ATOM 977 C C . LEU A 1 134 ? -22.378 3.757 36.449 1.00 49.19 134 LEU A C 1
ATOM 979 O O . LEU A 1 134 ? -22.784 2.616 36.238 1.00 49.19 134 LEU A O 1
ATOM 983 N N . ALA A 1 135 ? -22.420 4.743 35.555 1.00 51.22 135 ALA A N 1
ATOM 984 C CA . ALA A 1 135 ? -22.903 4.614 34.187 1.00 51.22 135 ALA A CA 1
ATOM 985 C C . ALA A 1 135 ? -22.186 3.463 33.456 1.00 51.22 135 ALA A C 1
ATOM 987 O O . ALA A 1 135 ? -20.980 3.299 33.652 1.00 51.22 135 ALA A O 1
ATOM 988 N N . PRO A 1 136 ? -22.897 2.658 32.649 1.00 52.84 136 PRO A N 1
ATOM 989 C CA . PRO A 1 136 ? -22.253 1.638 31.843 1.00 52.84 136 PRO A CA 1
ATOM 990 C C . PRO A 1 136 ? -21.398 2.333 30.781 1.00 52.84 136 PRO A C 1
ATOM 992 O O . PRO A 1 136 ? -21.907 3.116 29.985 1.00 52.84 136 PRO A O 1
ATOM 995 N N . GLU A 1 137 ? -20.096 2.062 30.793 1.00 55.06 137 GLU A N 1
ATOM 996 C CA . GLU A 1 137 ? -19.268 2.214 29.600 1.00 55.06 137 GLU A CA 1
ATOM 997 C C . GLU A 1 137 ? -19.929 1.343 28.524 1.00 55.06 137 GLU A C 1
ATOM 999 O O . GLU A 1 137 ? -20.063 0.129 28.706 1.00 55.06 137 GLU A O 1
ATOM 1004 N N . GLU A 1 138 ? -20.438 1.968 27.465 1.00 56.72 138 GLU A N 1
ATOM 1005 C CA . GLU A 1 138 ? -21.049 1.279 26.333 1.00 56.72 138 GLU A CA 1
ATOM 1006 C C . GLU A 1 138 ? -19.955 0.471 25.629 1.00 56.72 138 GLU A C 1
ATOM 1008 O O . GLU A 1 138 ? -19.220 0.957 24.772 1.00 56.72 138 GLU A O 1
ATOM 1013 N N . GLN A 1 139 ? -19.788 -0.778 26.055 1.00 53.84 139 GLN A N 1
ATOM 1014 C CA . GLN A 1 139 ? -19.046 -1.767 25.299 1.00 53.84 139 GLN A CA 1
ATOM 1015 C C . GLN A 1 139 ? -19.894 -2.086 24.066 1.00 53.84 139 GLN A C 1
ATOM 1017 O O . GLN A 1 139 ? -20.811 -2.898 24.145 1.00 53.84 139 GLN A O 1
ATOM 1022 N N . GLU A 1 140 ? -19.625 -1.380 22.965 1.00 61.62 140 GLU A N 1
ATOM 1023 C CA . GLU A 1 140 ? -20.191 -1.643 21.637 1.00 61.62 140 GLU A CA 1
ATOM 1024 C C . GLU A 1 140 ? -19.950 -3.124 21.292 1.00 61.62 140 GLU A C 1
ATOM 1026 O O . GLU A 1 140 ? -18.834 -3.546 20.972 1.00 61.62 140 GLU A O 1
ATOM 1031 N N . ASP A 1 141 ? -20.987 -3.942 21.464 1.00 69.25 141 ASP A N 1
ATOM 1032 C CA . ASP A 1 141 ? -20.962 -5.375 21.196 1.00 69.25 141 ASP A CA 1
ATOM 1033 C C . ASP A 1 141 ? -21.081 -5.587 19.682 1.00 69.25 141 ASP A C 1
ATOM 1035 O O . ASP A 1 141 ? -22.171 -5.572 19.108 1.00 69.25 141 ASP A O 1
ATOM 1039 N N . PHE A 1 142 ? -19.939 -5.719 19.004 1.00 72.00 142 PHE A N 1
ATOM 1040 C CA . PHE A 1 142 ? -19.908 -5.996 17.570 1.00 72.00 142 PHE A CA 1
ATOM 1041 C C . PHE A 1 142 ? -20.365 -7.436 17.301 1.00 72.00 142 PHE A C 1
ATOM 1043 O O . PHE A 1 142 ? -19.577 -8.383 17.369 1.00 72.00 142 PHE A O 1
ATOM 1050 N N . ALA A 1 143 ? -21.639 -7.602 16.949 1.00 76.56 143 ALA A N 1
ATOM 1051 C CA . ALA A 1 143 ? -22.171 -8.882 16.502 1.00 76.56 143 ALA A CA 1
ATOM 1052 C C . ALA A 1 143 ? -21.558 -9.295 15.149 1.00 76.56 143 ALA A C 1
ATOM 1054 O O . ALA A 1 143 ? -21.433 -8.494 14.221 1.00 76.56 143 ALA A O 1
ATOM 1055 N N . THR A 1 144 ? -21.180 -10.570 15.021 1.00 81.31 144 THR A N 1
ATOM 1056 C CA . THR A 1 144 ? -20.721 -11.129 13.740 1.00 81.31 144 THR A CA 1
ATOM 1057 C C . THR A 1 144 ? -21.928 -11.508 12.885 1.00 81.31 144 THR A C 1
ATOM 1059 O O . THR A 1 144 ? -22.848 -12.164 13.363 1.00 81.31 144 THR A O 1
ATOM 1062 N N . PHE A 1 145 ? -21.925 -11.099 11.615 1.00 81.88 145 PHE A N 1
ATOM 1063 C CA . PHE A 1 145 ? -22.953 -11.491 10.653 1.00 81.88 145 PHE A CA 1
ATOM 1064 C C . PHE A 1 145 ? -22.600 -12.857 10.040 1.00 81.88 145 PHE A C 1
ATOM 1066 O O . PHE A 1 145 ? -21.636 -12.966 9.275 1.00 81.88 145 PHE A O 1
ATOM 1073 N N . ASP A 1 146 ? -23.354 -13.899 10.404 1.00 83.50 146 ASP A N 1
ATOM 1074 C CA . ASP A 1 146 ? -23.058 -15.297 10.045 1.00 83.50 146 ASP A CA 1
ATOM 1075 C C . ASP A 1 146 ? -23.730 -15.773 8.746 1.00 83.50 146 ASP A C 1
ATOM 1077 O O . ASP A 1 146 ? -23.392 -16.842 8.229 1.00 83.50 146 ASP A O 1
ATOM 1081 N N . GLU A 1 147 ? -24.658 -14.998 8.179 1.00 87.00 147 GLU A N 1
ATOM 1082 C CA . GLU A 1 147 ? -25.326 -15.387 6.938 1.00 87.00 147 GLU A CA 1
ATOM 1083 C C . GLU A 1 147 ? -24.395 -15.240 5.728 1.00 87.00 147 GLU A C 1
ATOM 1085 O O . GLU A 1 147 ? -23.704 -14.234 5.538 1.00 87.00 147 GLU A O 1
ATOM 1090 N N . VAL A 1 148 ? -24.373 -16.277 4.888 1.00 88.19 148 VAL A N 1
ATOM 1091 C CA . VAL A 1 148 ? -23.515 -16.355 3.703 1.00 88.19 148 VAL A CA 1
ATOM 1092 C C . VAL A 1 148 ? -24.371 -16.671 2.488 1.00 88.19 148 VAL A C 1
ATOM 1094 O O . VAL A 1 148 ? -25.014 -17.717 2.423 1.00 88.19 148 VAL A O 1
ATOM 1097 N N . TYR A 1 149 ? -24.320 -15.792 1.494 1.00 89.56 149 TYR A N 1
ATOM 1098 C CA . TYR A 1 149 ? -25.110 -15.918 0.274 1.00 89.56 149 TYR A CA 1
ATOM 1099 C C . TYR A 1 149 ? -24.218 -16.277 -0.912 1.00 89.56 149 TYR A C 1
ATOM 1101 O O . TYR A 1 149 ? -23.333 -15.507 -1.271 1.00 89.56 149 TYR A O 1
ATOM 1109 N N . HIS A 1 150 ? -24.445 -17.435 -1.536 1.00 89.56 150 HIS A N 1
ATOM 1110 C CA . HIS A 1 150 ? -23.593 -17.933 -2.624 1.00 89.56 150 HIS A CA 1
ATOM 1111 C C . HIS A 1 150 ? -23.891 -17.338 -4.004 1.00 89.56 150 HIS A C 1
ATOM 1113 O O . HIS A 1 150 ? -22.997 -17.354 -4.847 1.00 89.56 150 HIS A O 1
ATOM 1119 N N . ASP A 1 151 ? -25.078 -16.763 -4.212 1.00 91.06 151 ASP A N 1
ATOM 1120 C CA . ASP A 1 151 ? -25.459 -16.088 -5.455 1.00 91.06 151 ASP A CA 1
ATOM 1121 C C . ASP A 1 151 ? -26.153 -14.754 -5.147 1.00 91.06 151 ASP A C 1
ATOM 1123 O O . ASP A 1 151 ? -26.861 -14.624 -4.146 1.00 91.06 151 ASP A O 1
ATOM 1127 N N . PHE A 1 152 ? -25.970 -13.762 -6.026 1.00 88.88 152 PHE A N 1
ATOM 1128 C CA . PHE A 1 152 ? -26.542 -12.418 -5.856 1.00 88.88 152 PHE A CA 1
ATOM 1129 C C . PHE A 1 152 ? -28.077 -12.403 -5.886 1.00 88.88 152 PHE A C 1
ATOM 1131 O O . PHE A 1 152 ? -28.696 -11.511 -5.312 1.00 88.88 152 PHE A O 1
ATOM 1138 N N . GLU A 1 153 ? -28.701 -13.393 -6.528 1.00 88.25 153 GLU A N 1
ATOM 1139 C CA . GLU A 1 153 ? -30.161 -13.506 -6.626 1.00 88.25 153 GLU A CA 1
ATOM 1140 C C . GLU A 1 153 ? -30.816 -13.825 -5.274 1.00 88.25 153 GLU A C 1
ATOM 1142 O O . GLU A 1 153 ? -31.938 -13.395 -5.015 1.00 88.25 153 GLU A O 1
ATOM 1147 N N . TYR A 1 154 ? -30.099 -14.523 -4.386 1.00 88.94 154 TYR A N 1
ATOM 1148 C CA . TYR A 1 154 ? -30.596 -14.885 -3.056 1.00 88.94 154 TYR A CA 1
ATOM 1149 C C . TYR A 1 154 ? -30.354 -13.798 -2.001 1.00 88.94 154 TYR A C 1
ATOM 1151 O O . TYR A 1 154 ? -30.830 -13.937 -0.882 1.00 88.94 154 TYR A O 1
ATOM 1159 N N . MET A 1 155 ? -29.652 -12.712 -2.347 1.00 88.50 155 MET A N 1
ATOM 1160 C CA . MET A 1 155 ? -29.325 -11.606 -1.432 1.00 88.50 155 MET A CA 1
ATOM 1161 C C . MET A 1 155 ? -30.445 -10.557 -1.298 1.00 88.50 155 MET A C 1
ATOM 1163 O O . MET A 1 155 ? -30.251 -9.548 -0.631 1.00 88.50 155 MET A O 1
ATOM 1167 N N . GLY A 1 156 ? -31.590 -10.729 -1.973 1.00 85.94 156 GLY A N 1
ATOM 1168 C CA . GLY A 1 156 ? -32.721 -9.792 -1.870 1.00 85.94 156 GLY A CA 1
ATOM 1169 C C . GLY A 1 156 ? -32.470 -8.399 -2.470 1.00 85.94 156 GLY A C 1
ATOM 1170 O O . GLY A 1 156 ? -33.148 -7.439 -2.110 1.00 85.94 156 GLY A O 1
ATOM 1171 N N . LEU A 1 157 ? -31.500 -8.268 -3.382 1.00 88.06 157 LEU A N 1
ATOM 1172 C CA . LEU A 1 157 ? -31.096 -6.986 -3.969 1.00 88.06 157 LEU A CA 1
ATOM 1173 C C . LEU A 1 157 ? -32.149 -6.411 -4.922 1.00 88.06 157 LEU A C 1
ATOM 1175 O O . LEU A 1 157 ? -32.887 -7.137 -5.594 1.00 88.06 157 LEU A O 1
ATOM 1179 N N . GLN A 1 158 ? -32.169 -5.082 -5.056 1.00 88.56 158 GLN A N 1
ATOM 1180 C CA . GLN A 1 158 ? -33.040 -4.421 -6.026 1.00 88.56 158 GLN A CA 1
ATOM 1181 C C . GLN A 1 158 ? -32.753 -4.902 -7.457 1.00 88.56 158 GLN A C 1
ATOM 1183 O O . GLN A 1 158 ? -31.603 -5.029 -7.873 1.00 88.56 158 GLN A O 1
ATOM 1188 N N . CYS A 1 159 ? -33.807 -5.081 -8.261 1.00 89.38 159 CYS A N 1
ATOM 1189 C CA . CYS A 1 159 ? -33.704 -5.579 -9.640 1.00 89.38 159 CYS A CA 1
ATOM 1190 C C . CYS A 1 159 ? -32.737 -4.752 -10.517 1.00 89.38 159 CYS A C 1
ATOM 1192 O O . CYS A 1 159 ? -32.017 -5.308 -11.347 1.00 89.38 159 CYS A O 1
ATOM 1194 N N . ASN A 1 160 ? -32.682 -3.429 -10.323 1.00 89.75 160 ASN A N 1
ATOM 1195 C CA . ASN A 1 160 ? -31.762 -2.551 -11.055 1.00 89.75 160 ASN A CA 1
ATOM 1196 C C . ASN A 1 160 ? -30.301 -2.757 -10.633 1.00 89.75 160 ASN A C 1
ATOM 1198 O O . ASN A 1 160 ? -29.420 -2.797 -11.492 1.00 89.75 160 ASN A O 1
ATOM 1202 N N . LEU A 1 161 ? -30.057 -2.944 -9.333 1.00 89.12 161 LEU A N 1
ATOM 1203 C CA . LEU A 1 161 ? -28.734 -3.232 -8.789 1.00 89.12 161 LEU A CA 1
ATOM 1204 C C . LEU A 1 161 ? -28.239 -4.602 -9.267 1.00 89.12 161 LEU A C 1
ATOM 1206 O O . LEU A 1 161 ? -27.134 -4.702 -9.792 1.00 89.12 161 LEU A O 1
ATOM 1210 N N . LEU A 1 162 ? -29.086 -5.631 -9.189 1.00 91.25 162 LEU A N 1
ATOM 1211 C CA . LEU A 1 162 ? -28.767 -6.984 -9.646 1.00 91.25 162 LEU A CA 1
ATOM 1212 C C . LEU A 1 162 ? -28.394 -7.011 -11.140 1.00 91.25 162 LEU A C 1
ATOM 1214 O O . LEU A 1 162 ? -27.382 -7.598 -11.520 1.00 91.25 162 LEU A O 1
ATOM 1218 N N . LYS A 1 163 ? -29.148 -6.298 -11.990 1.00 90.94 163 LYS A N 1
ATOM 1219 C CA . LYS A 1 163 ? -28.807 -6.124 -13.414 1.00 90.94 163 LYS A CA 1
ATOM 1220 C C . LYS A 1 163 ? -27.470 -5.411 -13.609 1.00 90.94 163 LYS A C 1
ATOM 1222 O O . LYS A 1 163 ? -26.707 -5.802 -14.488 1.00 90.94 163 LYS A O 1
ATOM 1227 N N . GLY A 1 164 ? -27.186 -4.384 -12.808 1.00 91.38 164 GLY A N 1
ATOM 1228 C CA . GLY A 1 164 ? -25.917 -3.657 -12.841 1.00 91.38 164 GLY A CA 1
ATOM 1229 C C . GLY A 1 164 ? -24.723 -4.537 -12.466 1.00 91.38 164 GLY A C 1
ATOM 1230 O O . GLY A 1 164 ? -23.702 -4.494 -13.149 1.00 91.38 164 GLY A O 1
ATOM 1231 N N . ILE A 1 165 ? -24.871 -5.380 -11.440 1.00 90.69 165 ILE A N 1
ATOM 1232 C CA . ILE A 1 165 ? -23.849 -6.337 -10.986 1.00 90.69 165 ILE A CA 1
ATOM 1233 C C . ILE A 1 165 ? -23.487 -7.308 -12.119 1.00 90.69 165 ILE A C 1
ATOM 1235 O O . ILE A 1 165 ? -22.309 -7.432 -12.468 1.00 90.69 165 ILE A O 1
ATOM 1239 N N . PHE A 1 166 ? -24.487 -7.923 -12.758 1.00 90.56 166 PHE A N 1
ATOM 1240 C CA . PHE A 1 166 ? -24.251 -8.831 -13.883 1.00 90.56 166 PHE A CA 1
ATOM 1241 C C . PHE A 1 166 ? -23.713 -8.111 -15.127 1.00 90.56 166 PHE A C 1
ATOM 1243 O O . PHE A 1 166 ? -22.807 -8.622 -15.781 1.00 90.56 166 PHE A O 1
ATOM 1250 N N . ALA A 1 167 ? -24.197 -6.903 -15.438 1.00 92.00 167 ALA A N 1
ATOM 1251 C CA . ALA A 1 167 ? -23.692 -6.103 -16.559 1.00 92.00 167 ALA A CA 1
ATOM 1252 C C . ALA A 1 167 ? -22.233 -5.654 -16.366 1.00 92.00 167 ALA A C 1
ATOM 1254 O O . ALA A 1 167 ? -21.503 -5.496 -17.343 1.00 92.00 167 ALA A O 1
ATOM 1255 N N . TYR A 1 168 ? -21.795 -5.477 -15.116 1.00 88.44 168 TYR A N 1
ATOM 1256 C CA . TYR A 1 168 ? -20.399 -5.202 -14.775 1.00 88.44 168 TYR A CA 1
ATOM 1257 C C . TYR A 1 168 ? -19.494 -6.442 -14.919 1.00 88.44 168 TYR A C 1
ATOM 1259 O O . TYR A 1 168 ? -18.272 -6.313 -14.937 1.00 88.44 168 TYR A O 1
ATOM 1267 N N . GLY A 1 169 ? -20.077 -7.639 -15.051 1.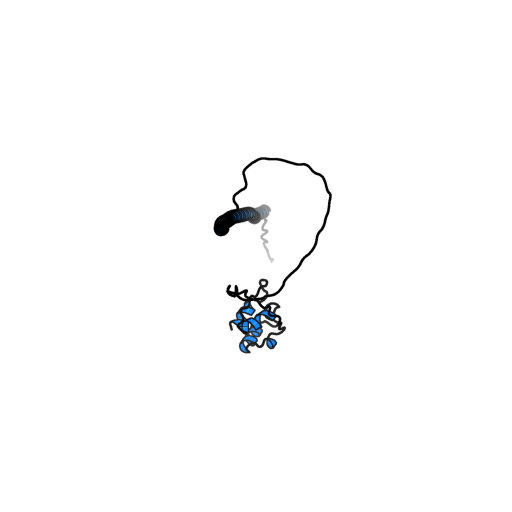00 89.44 169 GLY A N 1
ATOM 1268 C CA . GLY A 1 169 ? -19.353 -8.902 -15.207 1.00 89.44 169 GLY A CA 1
ATOM 1269 C C . GLY A 1 169 ? -19.139 -9.675 -13.904 1.00 89.44 169 GLY A C 1
ATOM 1270 O O . GLY A 1 169 ? -18.313 -10.586 -13.868 1.00 89.44 169 GLY A O 1
ATOM 1271 N N . PHE A 1 170 ? -19.853 -9.339 -12.824 1.00 87.38 170 PHE A N 1
ATOM 1272 C CA . PHE A 1 170 ? -19.863 -10.172 -11.622 1.00 87.38 170 PHE A CA 1
ATOM 1273 C C . PHE A 1 170 ? -20.860 -11.322 -11.794 1.00 87.38 170 PHE A C 1
ATOM 1275 O O . PHE A 1 170 ? -22.067 -11.110 -11.757 1.00 87.38 170 PHE A O 1
ATOM 1282 N N . GLU A 1 171 ? -20.355 -12.545 -11.954 1.00 87.38 171 GLU A N 1
ATOM 1283 C CA . GLU A 1 171 ? -21.197 -13.750 -12.023 1.00 87.38 171 GLU A CA 1
ATOM 1284 C C . GLU A 1 171 ? -21.484 -14.332 -10.637 1.00 87.38 171 GLU A C 1
ATOM 1286 O O . GLU A 1 171 ? -22.611 -14.720 -10.342 1.00 87.38 171 GLU A O 1
ATOM 1291 N N . LYS A 1 172 ? -20.461 -14.381 -9.772 1.00 88.88 172 LYS A N 1
ATOM 1292 C CA . LYS A 1 172 ? -20.552 -14.941 -8.420 1.00 88.88 172 LYS A CA 1
ATOM 1293 C C . LYS A 1 172 ? -19.965 -14.002 -7.370 1.00 88.88 172 LYS A C 1
ATOM 1295 O O . LYS A 1 172 ? -18.925 -13.386 -7.624 1.00 88.88 172 LYS A O 1
ATOM 1300 N N . PRO A 1 173 ? -20.581 -13.925 -6.179 1.00 89.62 173 PRO A N 1
ATOM 1301 C CA . PRO A 1 173 ? -20.073 -13.117 -5.086 1.00 89.62 173 PRO A CA 1
ATOM 1302 C C . PRO A 1 173 ? -18.757 -13.678 -4.534 1.00 89.62 173 PRO A C 1
ATOM 1304 O O . PRO A 1 173 ? -18.623 -14.872 -4.253 1.00 89.62 173 PRO A O 1
ATOM 1307 N N . SER A 1 174 ? -17.777 -12.797 -4.331 1.00 88.12 174 SER A N 1
ATOM 1308 C CA . SER A 1 174 ? -16.534 -13.105 -3.620 1.00 88.12 174 SER A CA 1
ATOM 1309 C C . SER A 1 174 ? -16.795 -13.372 -2.134 1.00 88.12 174 SER A C 1
ATOM 1311 O O . SER A 1 174 ? -17.772 -12.883 -1.579 1.00 88.12 174 SER A O 1
ATOM 1313 N N . ALA A 1 175 ? -15.883 -14.054 -1.435 1.00 84.69 175 ALA A N 1
ATOM 1314 C CA . ALA A 1 175 ? -16.032 -14.342 -0.001 1.00 84.69 175 ALA A CA 1
ATOM 1315 C C . ALA A 1 175 ? -16.336 -13.097 0.867 1.00 84.69 175 ALA A C 1
ATOM 1317 O O . ALA A 1 175 ? -17.056 -13.193 1.856 1.00 84.69 175 ALA A O 1
ATOM 1318 N N . SER A 1 176 ? -15.826 -11.921 0.478 1.00 83.88 176 SER A N 1
ATOM 1319 C CA . SER A 1 176 ? -16.144 -10.648 1.138 1.00 83.88 176 SER A CA 1
ATOM 1320 C C . SER A 1 176 ? -17.565 -10.177 0.794 1.00 83.88 176 SER A C 1
ATOM 1322 O O . SER A 1 176 ? -18.307 -9.728 1.660 1.00 83.88 176 SER A O 1
ATOM 1324 N N . GLN A 1 177 ? -17.975 -10.289 -0.467 1.00 88.38 177 GLN A N 1
ATOM 1325 C CA . GLN A 1 177 ? -19.310 -9.894 -0.922 1.00 88.38 177 GLN A CA 1
ATOM 1326 C C . GLN A 1 177 ? -20.415 -10.771 -0.318 1.00 88.38 177 GLN A C 1
ATOM 1328 O O . GLN A 1 177 ? -21.441 -10.239 0.091 1.00 88.38 177 GLN A O 1
ATOM 1333 N N . GLN A 1 178 ? -20.171 -12.080 -0.177 1.00 90.06 178 GLN A N 1
ATOM 1334 C CA . GLN A 1 178 ? -21.141 -13.062 0.338 1.00 90.06 178 GLN A CA 1
ATOM 1335 C C . GLN A 1 178 ? -21.673 -12.735 1.740 1.00 90.06 178 GLN A C 1
ATOM 1337 O O . GLN A 1 178 ? -22.795 -13.114 2.058 1.00 90.06 178 GLN A O 1
ATOM 1342 N N . ARG A 1 179 ? -20.863 -12.058 2.564 1.00 86.69 179 ARG A N 1
ATOM 1343 C CA . ARG A 1 179 ? -21.193 -11.683 3.951 1.00 86.69 179 ARG A CA 1
ATOM 1344 C C . ARG A 1 179 ? -21.389 -10.187 4.149 1.00 86.69 179 ARG A C 1
ATOM 1346 O O . ARG A 1 179 ? -21.911 -9.770 5.168 1.00 86.69 179 ARG A O 1
ATOM 1353 N N . GLY A 1 180 ? -20.891 -9.372 3.220 1.00 87.19 180 GLY A N 1
ATOM 1354 C CA . GLY A 1 180 ? -20.853 -7.922 3.388 1.00 87.19 180 GLY A CA 1
ATOM 1355 C C . GLY A 1 180 ? -21.984 -7.181 2.691 1.00 87.19 180 GLY A C 1
ATOM 1356 O O . GLY A 1 180 ? -22.328 -6.099 3.135 1.00 87.19 180 GLY A O 1
ATOM 1357 N N . ILE A 1 181 ? -22.550 -7.721 1.606 1.00 89.50 181 ILE A N 1
ATOM 1358 C CA . ILE A 1 181 ? -23.539 -6.978 0.809 1.00 89.50 181 ILE A CA 1
ATOM 1359 C C . ILE A 1 181 ? -24.864 -6.837 1.561 1.00 89.50 181 ILE A C 1
ATOM 1361 O O . ILE A 1 181 ? -25.349 -5.724 1.705 1.00 89.50 181 ILE A O 1
ATOM 1365 N N . VAL A 1 182 ? -25.424 -7.941 2.059 1.00 89.56 182 VAL A N 1
ATOM 1366 C CA . VAL A 1 182 ? -26.733 -7.952 2.734 1.00 89.56 182 VAL A CA 1
ATOM 1367 C C . VAL A 1 182 ? -26.783 -7.026 3.956 1.00 89.56 182 VAL A C 1
ATOM 1369 O O . VAL A 1 182 ? -27.595 -6.104 3.927 1.00 89.56 182 VAL A O 1
ATOM 1372 N N . PRO A 1 183 ? -25.893 -7.142 4.965 1.00 89.12 183 PRO A N 1
ATOM 1373 C CA . PRO A 1 183 ? -25.971 -6.269 6.138 1.00 89.12 183 PRO A CA 1
ATOM 1374 C C . PRO A 1 183 ? -25.735 -4.794 5.781 1.00 89.12 183 PRO A C 1
ATOM 1376 O O . PRO A 1 183 ? -26.295 -3.899 6.406 1.00 89.12 183 PRO A O 1
ATOM 1379 N N . PHE A 1 184 ? -24.945 -4.528 4.736 1.00 87.25 184 PHE A N 1
ATOM 1380 C CA . PHE A 1 184 ? -24.688 -3.169 4.269 1.00 87.25 184 PHE A CA 1
ATOM 1381 C C . PHE A 1 184 ? -25.899 -2.576 3.524 1.00 87.25 184 PHE A C 1
ATOM 1383 O O . PHE A 1 184 ? -26.228 -1.411 3.724 1.00 87.25 184 PHE A O 1
ATOM 1390 N N . CYS A 1 185 ? -26.617 -3.377 2.727 1.00 85.50 185 CYS A N 1
ATOM 1391 C CA . CYS A 1 185 ? -27.884 -2.985 2.095 1.00 85.50 185 CYS A CA 1
ATOM 1392 C C . CYS A 1 185 ? -29.036 -2.830 3.104 1.00 85.50 185 CYS A C 1
ATOM 1394 O O . CYS A 1 185 ? -29.968 -2.069 2.851 1.00 85.50 185 CYS A O 1
ATOM 1396 N N . GLU A 1 186 ? -28.975 -3.514 4.246 1.00 85.44 186 GLU A N 1
ATOM 1397 C CA . GLU A 1 186 ? -29.923 -3.359 5.358 1.00 85.44 186 GLU A CA 1
ATOM 1398 C C . GLU A 1 186 ? -29.678 -2.089 6.191 1.00 85.44 186 GLU A C 1
ATOM 1400 O O . GLU A 1 186 ? -30.468 -1.767 7.077 1.00 85.44 186 GLU A O 1
ATOM 1405 N N . GLY A 1 187 ? -28.614 -1.334 5.891 1.00 84.25 187 GLY A N 1
ATOM 1406 C CA . GLY A 1 187 ? -28.270 -0.104 6.601 1.00 84.25 187 GLY A CA 1
ATOM 1407 C C . GLY A 1 187 ? -27.648 -0.341 7.977 1.00 84.25 187 GLY A C 1
ATOM 1408 O O . GLY A 1 187 ? -27.659 0.569 8.807 1.00 84.25 187 GLY A O 1
ATOM 1409 N N . LEU A 1 188 ? -27.121 -1.543 8.232 1.00 85.31 188 LEU A N 1
ATOM 1410 C CA . LEU A 1 188 ? -26.346 -1.832 9.435 1.00 85.31 188 LEU A CA 1
ATOM 1411 C C . LEU A 1 188 ? -24.957 -1.192 9.331 1.00 85.31 188 LEU A C 1
ATOM 1413 O O . LEU A 1 188 ? -24.405 -1.041 8.237 1.00 85.31 188 LEU A O 1
ATOM 1417 N N . ASP A 1 189 ? -24.370 -0.846 10.477 1.00 86.75 189 ASP A N 1
ATOM 1418 C CA . ASP A 1 189 ? -22.965 -0.448 10.514 1.00 86.75 189 ASP A CA 1
ATOM 1419 C C . ASP A 1 189 ? -22.083 -1.696 10.376 1.00 86.75 189 ASP A C 1
ATOM 1421 O O . ASP A 1 189 ? -22.167 -2.635 11.170 1.00 86.75 189 ASP A O 1
ATOM 1425 N N . VAL A 1 190 ? -21.270 -1.739 9.320 1.00 85.31 190 VAL A N 1
ATOM 1426 C CA . VAL A 1 190 ? -20.506 -2.929 8.933 1.00 85.31 190 VAL A CA 1
ATOM 1427 C C . VAL A 1 190 ? -19.019 -2.614 8.913 1.00 85.31 190 VAL A C 1
ATOM 1429 O O . VAL A 1 190 ? -18.513 -1.904 8.041 1.00 85.31 190 VAL A O 1
ATOM 1432 N N . ILE A 1 191 ? -18.274 -3.256 9.812 1.00 86.50 191 ILE A N 1
ATOM 1433 C CA . ILE A 1 191 ? -16.810 -3.235 9.799 1.00 86.50 191 ILE A CA 1
ATOM 1434 C C . ILE A 1 191 ? -16.303 -4.409 8.959 1.00 86.50 191 ILE A C 1
ATOM 1436 O O . ILE A 1 191 ? -16.269 -5.554 9.408 1.00 86.50 191 ILE A O 1
ATOM 1440 N N . GLN A 1 192 ? -15.857 -4.130 7.730 1.00 82.56 192 GLN A N 1
ATOM 1441 C CA . GLN A 1 192 ? -15.364 -5.166 6.819 1.00 82.56 192 GLN A CA 1
ATOM 1442 C C . GLN A 1 192 ? -13.845 -5.111 6.571 1.00 82.56 192 GLN A C 1
ATOM 1444 O O . GLN A 1 192 ? -13.315 -4.278 5.826 1.00 82.56 192 GLN A O 1
ATOM 1449 N N . GLN A 1 193 ? -13.119 -6.084 7.128 1.00 83.94 193 GLN A N 1
ATOM 1450 C CA . GLN A 1 193 ? -11.678 -6.271 6.917 1.00 83.94 193 GLN A CA 1
ATOM 1451 C C . GLN A 1 193 ? -11.371 -7.322 5.832 1.00 83.94 193 GLN A C 1
ATOM 1453 O O . GLN A 1 193 ? -12.218 -8.112 5.440 1.00 83.94 193 GLN A O 1
ATOM 1458 N N . GLY A 1 194 ? -10.160 -7.295 5.266 1.00 80.06 194 GLY A N 1
ATOM 1459 C CA . GLY A 1 194 ? -9.782 -8.151 4.127 1.00 80.06 194 GLY A CA 1
ATOM 1460 C C . GLY A 1 194 ? -8.669 -7.565 3.250 1.00 80.06 194 GLY A C 1
ATOM 1461 O O . GLY A 1 194 ? -8.283 -6.407 3.413 1.00 80.06 194 GLY A O 1
ATOM 1462 N N . GLN A 1 195 ? -8.163 -8.351 2.305 1.00 80.88 195 GLN A N 1
ATOM 1463 C CA . GLN A 1 195 ? -7.007 -7.985 1.478 1.00 80.88 195 GLN A CA 1
ATOM 1464 C C . GLN A 1 195 ? -7.391 -7.125 0.253 1.00 80.88 195 GLN A C 1
ATOM 1466 O O . GLN A 1 195 ? -8.553 -7.144 -0.172 1.00 80.88 195 GLN A O 1
ATOM 1471 N N . PRO A 1 196 ? -6.451 -6.365 -0.344 1.00 78.31 196 PRO A N 1
ATOM 1472 C CA . PRO A 1 196 ? -6.686 -5.664 -1.607 1.00 78.31 196 PRO A CA 1
ATOM 1473 C C . PRO A 1 196 ? -7.153 -6.630 -2.707 1.00 78.31 196 PRO A C 1
ATOM 1475 O O . PRO A 1 196 ? -6.674 -7.754 -2.792 1.00 78.31 196 PRO A O 1
ATOM 1478 N N . GLY A 1 197 ? -8.104 -6.205 -3.544 1.00 77.94 197 GLY A N 1
ATOM 1479 C CA . GLY A 1 197 ? -8.622 -7.030 -4.648 1.00 77.94 197 GLY A CA 1
ATOM 1480 C C . GLY A 1 197 ? -9.738 -8.021 -4.281 1.00 77.94 197 GLY A C 1
ATOM 1481 O O . GLY A 1 197 ? -10.284 -8.658 -5.169 1.00 77.94 197 GLY A O 1
ATOM 1482 N N . THR A 1 198 ? -10.164 -8.102 -3.016 1.00 78.19 198 THR A N 1
ATOM 1483 C CA . THR A 1 198 ? -11.214 -9.045 -2.551 1.00 78.19 198 THR A CA 1
ATOM 1484 C C . THR A 1 198 ? -12.662 -8.603 -2.824 1.00 78.19 198 THR A C 1
ATOM 1486 O O . THR A 1 198 ? -13.610 -9.220 -2.341 1.00 78.19 198 THR A O 1
ATOM 1489 N N . GLY A 1 199 ? -12.863 -7.541 -3.609 1.00 76.81 199 GLY A N 1
ATOM 1490 C CA . GLY A 1 199 ? -14.201 -7.061 -3.977 1.00 76.81 199 GLY A CA 1
ATOM 1491 C C . GLY A 1 199 ? -14.860 -6.102 -2.977 1.00 76.81 199 GLY A C 1
ATOM 1492 O O . GLY A 1 199 ? -15.972 -5.663 -3.233 1.00 76.81 199 GLY A O 1
ATOM 1493 N N . LYS A 1 200 ? -14.172 -5.681 -1.903 1.00 85.88 200 LYS A N 1
ATOM 1494 C CA . LYS A 1 200 ? -14.715 -4.736 -0.898 1.00 85.88 200 LYS A CA 1
ATOM 1495 C C . LYS A 1 200 ? -15.291 -3.442 -1.473 1.00 85.88 200 LYS A C 1
ATOM 1497 O O . LYS A 1 200 ? -16.298 -2.945 -0.995 1.00 85.88 200 LYS A O 1
ATOM 1502 N N . ARG A 1 201 ? -14.643 -2.889 -2.507 1.00 85.06 201 ARG A N 1
ATOM 1503 C CA . ARG A 1 201 ? -15.129 -1.677 -3.187 1.00 85.06 201 ARG A CA 1
ATOM 1504 C C . ARG A 1 201 ? -16.489 -1.916 -3.834 1.00 85.06 201 ARG A C 1
ATOM 1506 O O . ARG A 1 201 ? -17.351 -1.060 -3.742 1.00 85.06 201 ARG A O 1
ATOM 1513 N N . ALA A 1 202 ? -16.676 -3.080 -4.454 1.00 85.81 202 ALA A N 1
ATOM 1514 C CA . ALA A 1 202 ? -17.951 -3.447 -5.051 1.00 85.81 202 ALA A CA 1
ATOM 1515 C C . ALA A 1 202 ? -19.015 -3.6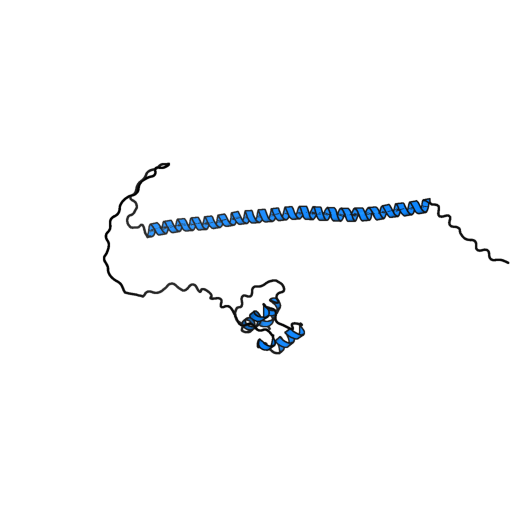86 -3.970 1.00 85.81 202 ALA A C 1
ATOM 1517 O O . ALA A 1 202 ? -20.126 -3.204 -4.140 1.00 85.81 202 ALA A O 1
ATOM 1518 N N . THR A 1 203 ? -18.666 -4.321 -2.841 1.00 87.50 203 THR A N 1
ATOM 1519 C CA . THR A 1 203 ? -19.561 -4.432 -1.673 1.00 87.50 203 THR A CA 1
ATOM 1520 C C . THR A 1 203 ? -20.040 -3.059 -1.196 1.00 87.50 203 THR A C 1
ATOM 1522 O O . THR A 1 203 ? -21.237 -2.841 -1.058 1.00 87.50 203 THR A O 1
ATOM 1525 N N . PHE A 1 204 ? -19.113 -2.112 -1.029 1.00 86.81 204 PHE A N 1
ATOM 1526 C CA . PHE A 1 204 ? -19.428 -0.742 -0.625 1.00 86.81 204 PHE A CA 1
ATOM 1527 C C . PHE A 1 204 ? -20.297 -0.009 -1.655 1.00 86.81 204 PHE A C 1
ATOM 1529 O O . PHE A 1 204 ? -21.271 0.639 -1.298 1.00 86.81 204 PHE A O 1
ATOM 1536 N N . CYS A 1 205 ? -19.998 -0.136 -2.951 1.00 86.50 205 CYS A N 1
ATOM 1537 C CA . CYS A 1 205 ? -20.841 0.461 -3.986 1.00 86.50 205 CYS A CA 1
ATOM 1538 C C . CYS A 1 205 ? -22.265 -0.113 -3.984 1.00 86.50 205 CYS A C 1
ATOM 1540 O O . CYS A 1 205 ? -23.201 0.639 -4.227 1.00 86.50 205 CYS A O 1
ATOM 1542 N N . CYS A 1 206 ? -22.436 -1.408 -3.698 1.00 85.69 206 CYS A N 1
ATOM 1543 C CA . CYS A 1 206 ? -23.751 -2.051 -3.706 1.00 85.69 206 CYS A CA 1
ATOM 1544 C C . CYS A 1 206 ? -24.686 -1.553 -2.599 1.00 85.69 206 CYS A C 1
ATOM 1546 O O . CYS A 1 206 ? -25.881 -1.517 -2.843 1.00 85.69 206 CYS A O 1
ATOM 1548 N N . GLY A 1 207 ? -24.185 -1.169 -1.419 1.00 82.88 207 GLY A N 1
ATOM 1549 C CA . GLY A 1 207 ? -25.065 -0.641 -0.361 1.00 82.88 207 GLY A CA 1
ATOM 1550 C C . GLY A 1 207 ? -25.259 0.873 -0.366 1.00 82.88 207 GLY A C 1
ATOM 1551 O O . GLY A 1 207 ? -26.072 1.365 0.403 1.00 82.88 207 GLY A O 1
ATOM 1552 N N . ILE A 1 208 ? -24.547 1.626 -1.216 1.00 82.69 208 ILE A N 1
ATOM 1553 C CA . ILE A 1 208 ? -24.837 3.060 -1.420 1.00 82.69 208 ILE A CA 1
ATOM 1554 C C . ILE A 1 208 ? -25.970 3.276 -2.439 1.00 82.69 208 ILE A C 1
ATOM 1556 O O . ILE A 1 208 ? -26.650 4.301 -2.384 1.00 82.69 208 ILE A O 1
ATOM 1560 N N . LEU A 1 209 ? -26.110 2.361 -3.403 1.00 73.06 209 LEU A N 1
ATOM 1561 C CA . LEU A 1 209 ? -27.034 2.446 -4.541 1.00 73.06 209 LEU A CA 1
ATOM 1562 C C . LEU A 1 209 ? -28.426 1.911 -4.196 1.00 73.06 209 LEU A C 1
ATOM 1564 O O . LEU A 1 209 ? -29.402 2.549 -4.652 1.00 73.06 209 LEU A O 1
#

InterPro domains:
  IPR027417 P-loop containing nucleoside triphosphate hydrolase [G3DSA:3.40.50.300] (101-209)
  IPR027417 P-loop containing nucleoside triphosphate hydrolase [SSF52540] (146-208)

Sequence (209 aa):
MERSESSDQEQTSGTTVVLASLTGLAIGGSLVAMIGFSILASVALVLLTANLILLLFACFAFVGAISGFVLAMGMALTGVLMLERMFQKCGGTSLLRFGSETETLVPQTETMSKEQVQHENNEQGRAQNNMAGLAPEEQEDFATFDEVYHDFEYMGLQCNLLKGIFAYGFEKPSASQQRGIVPFCEGLDVIQQGQPGTGKRATFCCGIL